Protein AF-A0A2E3HDP9-F1 (afdb_monomer)

Mean predicted aligned error: 13.34 Å

Nearest PDB structures (foldseek):
  6qdl-assembly1_A  TM=7.774E-01  e=8.031E-02  Caenorhabditis elegans
  2vyi-assembly2_B  TM=7.670E-01  e=6.239E-02  Homo sapiens
  6i57-assembly1_A  TM=9.321E-01  e=1.895E-01  Homo sapiens
  6fd7-assembly1_A  TM=9.184E-01  e=1.628E-01  Homo sapiens
  8os1-assembly2_A  TM=8.413E-01  e=1.628E-01  Trypanosoma cruzi

Sequence (202 aa):
MHHKPGEIHPAQLVDASSTWSIGLVACERCGEPNYYNPEEKLLTKAPCPGCGKYPWGNTAFFAVTFLLYWVTVIVWLLGGGSGLWRMPGDLVATLSVIGGFLGYILVFLCVVGLRAMVLKRRIRRKIAQLEIQRSQNPGNVELLGKLSSLYSFLLNWEDSLAIAEEALRLNPENHLIKGRVDYARAAVSDPLKAFKDSWHDA

Solvent-accessible surface area (backbone atoms only — not comparable to full-atom values): 11765 Å² total; per-residue (Å²): 138,85,84,82,89,85,82,80,72,82,81,80,75,78,84,73,88,74,97,73,82,66,61,83,54,45,34,86,53,68,63,44,76,47,80,54,52,82,89,70,79,43,82,59,74,57,44,39,92,66,72,46,57,36,57,60,59,56,58,53,50,48,52,53,54,51,50,51,52,50,51,53,51,48,49,55,63,72,60,55,66,82,80,86,68,85,69,86,56,75,62,59,60,50,50,50,54,52,49,52,52,53,51,49,51,50,53,49,52,50,52,53,49,52,50,52,52,52,50,52,52,47,42,52,53,50,47,56,54,50,51,56,50,33,76,76,44,74,82,44,44,68,59,30,50,28,47,17,44,47,29,44,73,71,68,37,28,66,65,14,26,56,35,19,48,53,27,27,73,77,40,75,84,41,62,71,40,50,52,47,29,54,51,24,50,49,26,62,76,37,52,69,60,41,52,54,52,58,67,74,81,84

pLDDT: mean 70.73, std 19.76, range [26.97, 95.25]

Foldseek 3Di:
DDDDDDDDDPVVPPDPPDDDDDQQAQDLQQRHRQDDDPVVPDSPCQQDPQQGPNVVVLVVVCVVVVVVLVVVVVCVVVVPPPDDDPDPDPVVVVCVNVVVVVVVVVVSCVVVVVVVVVNLVSLVVSLVVLVVVCVVPVLPLSSLSNNLSSCVSVLVLVSSLVSLVSSCVSPVPPPSSVVSNVLSVVCVVPVPVSVVVVVVVD

Secondary structure (DSSP, 8-state):
-PPP-----GGGSS---SS---TTSBPTTT-PBP---TTT-----PPPTTT---THHHHHHHHHHHHHHHHHHHHHHHTTT-SS---SSHHHHHHHHHHHHHHHHHHHHHHHHHHHHHHHHHHHHHHHHHHHHHHH-TT-HHHHHHHHHHHHHTT-HHHHHHHHHHHHHH-TT-HHHHHHHHHHHHHHH-HHHHHHHHHH--

Radius of gyration: 24.12 Å; Cα contacts (8 Å, |Δi|>4): 147; chains: 1; bounding box: 75×44×60 Å

Structure (mmCIF, N/CA/C/O backbone):
data_AF-A0A2E3HDP9-F1
#
_entry.id   AF-A0A2E3HDP9-F1
#
loop_
_atom_site.group_PDB
_atom_site.id
_atom_site.type_symbol
_atom_site.label_atom_id
_atom_site.label_alt_id
_atom_site.label_comp_id
_atom_site.label_asym_id
_atom_site.label_entity_id
_atom_site.label_seq_id
_atom_site.pdbx_PDB_ins_code
_atom_site.Cartn_x
_atom_site.Cartn_y
_atom_site.Cartn_z
_atom_site.occupancy
_atom_site.B_iso_or_equiv
_atom_site.auth_seq_id
_atom_site.auth_comp_id
_atom_site.auth_asym_id
_atom_site.auth_atom_id
_atom_site.pdbx_PDB_model_num
ATOM 1 N N . MET A 1 1 ? -38.925 30.169 -7.295 1.00 35.62 1 MET A N 1
ATOM 2 C CA . MET A 1 1 ? -39.191 28.987 -6.448 1.00 35.62 1 MET A CA 1
ATOM 3 C C . MET A 1 1 ? -37.936 28.129 -6.464 1.00 35.62 1 MET A C 1
ATOM 5 O O . MET A 1 1 ? -37.565 27.635 -7.518 1.00 35.62 1 MET A O 1
ATOM 9 N N . HIS A 1 2 ? -37.211 28.097 -5.345 1.00 28.81 2 HIS A N 1
ATOM 10 C CA . HIS A 1 2 ? -35.913 27.433 -5.211 1.00 28.81 2 HIS A CA 1
ATOM 11 C C . HIS A 1 2 ? -36.099 25.940 -4.910 1.00 28.81 2 HIS A C 1
ATOM 13 O O . HIS A 1 2 ? -36.725 25.594 -3.911 1.00 28.81 2 HIS A O 1
ATOM 19 N N . HIS A 1 3 ? -35.522 25.067 -5.739 1.00 31.70 3 HIS A N 1
ATOM 20 C CA . HIS A 1 3 ? -35.333 23.654 -5.409 1.00 31.70 3 HIS A CA 1
ATOM 21 C C . HIS A 1 3 ? -34.187 23.519 -4.394 1.00 31.70 3 HIS A C 1
ATOM 23 O O . HIS A 1 3 ? -33.064 23.938 -4.670 1.00 31.70 3 HIS A O 1
ATOM 29 N N . LYS A 1 4 ? -34.468 22.939 -3.221 1.00 29.33 4 LYS A N 1
ATOM 30 C CA . LYS A 1 4 ? -33.450 22.461 -2.272 1.00 29.33 4 LYS A CA 1
ATOM 31 C C . LYS A 1 4 ? -32.918 21.099 -2.749 1.00 29.33 4 LYS A C 1
ATOM 33 O O . LYS A 1 4 ? -33.728 20.185 -2.889 1.00 29.33 4 LYS A O 1
ATOM 38 N N . PRO A 1 5 ? -31.603 20.920 -2.954 1.00 36.03 5 PRO A N 1
ATOM 39 C CA . PRO A 1 5 ? -30.996 19.606 -3.119 1.00 36.03 5 PRO A CA 1
ATOM 40 C C . PRO A 1 5 ? -30.551 19.106 -1.739 1.00 36.03 5 PRO A C 1
ATOM 42 O O . PRO A 1 5 ? -29.687 19.720 -1.114 1.00 36.03 5 PRO A O 1
ATOM 45 N N . GLY A 1 6 ? -31.154 18.035 -1.221 1.00 39.66 6 GLY A N 1
ATOM 46 C CA . GLY A 1 6 ? -30.741 17.549 0.099 1.00 39.66 6 GLY A CA 1
ATOM 47 C C . GLY A 1 6 ? -31.535 16.426 0.752 1.00 39.66 6 GLY A C 1
ATOM 48 O O . GLY A 1 6 ? -31.304 16.187 1.929 1.00 39.66 6 GLY A O 1
ATOM 49 N N . GLU A 1 7 ? -32.423 15.720 0.054 1.00 30.73 7 GLU A N 1
ATOM 50 C CA . GLU A 1 7 ? -33.065 14.533 0.631 1.00 30.73 7 GLU A CA 1
ATOM 51 C C . GLU A 1 7 ? -32.784 13.317 -0.246 1.00 30.73 7 GLU A C 1
ATOM 53 O O . GLU A 1 7 ? -33.377 13.122 -1.305 1.00 30.73 7 GLU A O 1
ATOM 58 N N . ILE A 1 8 ? -31.808 12.520 0.189 1.00 40.50 8 ILE A N 1
ATOM 59 C CA . ILE A 1 8 ? -31.548 11.187 -0.350 1.00 40.50 8 ILE A CA 1
ATOM 60 C C . ILE A 1 8 ? -32.451 10.228 0.425 1.00 40.50 8 ILE A C 1
ATOM 62 O O . ILE A 1 8 ? -32.352 10.119 1.648 1.00 40.50 8 ILE A O 1
ATOM 66 N N . HIS A 1 9 ? -33.349 9.551 -0.289 1.00 26.97 9 HIS A N 1
ATOM 67 C CA . HIS A 1 9 ? -34.257 8.568 0.291 1.00 26.97 9 HIS A CA 1
ATOM 68 C C . HIS A 1 9 ? -33.483 7.378 0.903 1.00 26.97 9 HIS A C 1
ATOM 70 O O . HIS A 1 9 ? -32.618 6.807 0.236 1.00 26.97 9 HIS A O 1
ATOM 76 N N . PRO A 1 10 ? -33.844 6.918 2.119 1.00 38.94 10 PRO A N 1
ATOM 77 C CA . PRO A 1 10 ? -33.164 5.820 2.820 1.00 38.94 10 PRO A CA 1
ATOM 78 C C . PRO A 1 10 ? -33.368 4.427 2.191 1.00 38.94 10 PRO A C 1
ATOM 80 O O . PRO A 1 10 ? -32.805 3.448 2.670 1.00 38.94 10 PRO A O 1
ATOM 83 N N . ALA A 1 11 ? -34.135 4.316 1.103 1.00 32.72 11 ALA A N 1
ATOM 84 C CA . ALA A 1 11 ? -34.438 3.043 0.446 1.00 32.72 11 ALA A CA 1
ATOM 85 C C . ALA A 1 11 ? -33.304 2.501 -0.452 1.00 32.72 11 ALA A C 1
ATOM 87 O O . ALA A 1 11 ? -33.383 1.361 -0.891 1.00 32.72 11 ALA A O 1
ATOM 88 N N . GLN A 1 12 ? -32.242 3.271 -0.721 1.00 35.22 12 GLN A N 1
ATOM 89 C CA . GLN A 1 12 ? -31.118 2.813 -1.560 1.00 35.22 12 GLN A CA 1
ATOM 90 C C . GLN A 1 12 ? -29.977 2.133 -0.783 1.00 35.22 12 GLN A C 1
ATOM 92 O O . GLN A 1 12 ? -28.964 1.772 -1.374 1.00 35.22 12 GLN A O 1
ATOM 97 N N . LEU A 1 13 ? -30.121 1.951 0.533 1.00 40.16 13 LEU A N 1
ATOM 98 C CA . LEU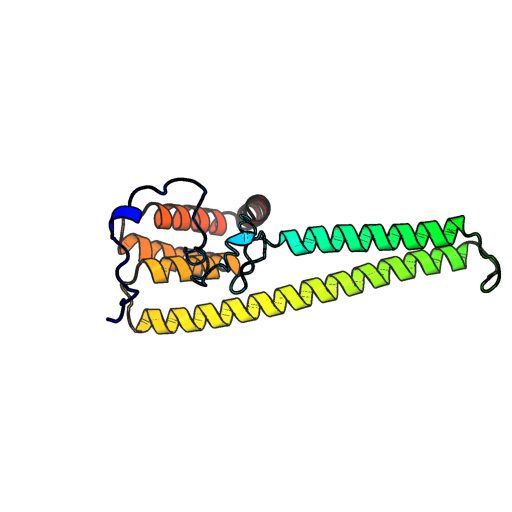 A 1 13 ? -29.068 1.415 1.408 1.00 40.16 13 LEU A CA 1
ATOM 99 C C . LEU A 1 13 ? -29.175 -0.092 1.694 1.00 40.16 13 LEU A C 1
ATOM 101 O O . LEU A 1 13 ? -28.321 -0.617 2.403 1.00 40.16 13 LEU A O 1
ATOM 105 N N . VAL A 1 14 ? -30.197 -0.789 1.182 1.00 33.97 14 VAL A N 1
ATOM 106 C CA . VAL A 1 14 ? -30.519 -2.149 1.658 1.00 33.97 14 VAL A CA 1
ATOM 107 C C . VAL A 1 14 ? -29.980 -3.280 0.769 1.00 33.97 14 VAL A C 1
ATOM 109 O O . VAL A 1 14 ? -29.700 -4.344 1.302 1.00 33.97 14 VAL A O 1
ATOM 112 N N . ASP A 1 15 ? -29.683 -3.060 -0.516 1.00 29.47 15 ASP A N 1
ATOM 113 C CA . ASP A 1 15 ? -29.310 -4.163 -1.427 1.00 29.47 15 ASP A CA 1
ATOM 114 C C . ASP A 1 15 ? -28.003 -3.919 -2.200 1.00 29.47 15 ASP A C 1
ATOM 116 O O . ASP A 1 15 ? -27.996 -3.755 -3.419 1.00 29.47 15 ASP A O 1
ATOM 120 N N . ALA A 1 16 ? -26.862 -3.917 -1.509 1.00 31.97 16 ALA A N 1
ATOM 121 C CA . ALA A 1 16 ? -25.557 -3.973 -2.177 1.00 31.97 16 ALA A CA 1
ATOM 122 C C . ALA A 1 16 ? -24.574 -4.917 -1.472 1.00 31.97 16 ALA A C 1
ATOM 124 O O . ALA A 1 16 ? -23.409 -4.595 -1.243 1.00 31.97 16 ALA A O 1
ATOM 125 N N . SER A 1 17 ? -25.026 -6.131 -1.165 1.00 33.31 17 SER A N 1
ATOM 126 C CA . SER A 1 17 ? -24.116 -7.272 -1.168 1.00 33.31 17 SER A CA 1
ATOM 127 C C . SER A 1 17 ? -23.746 -7.568 -2.626 1.00 33.31 17 SER A C 1
ATOM 129 O O . SER A 1 17 ? -24.612 -7.968 -3.398 1.00 33.31 17 SER A O 1
ATOM 131 N N . SER A 1 18 ? -22.470 -7.398 -2.978 1.00 34.47 18 SER A N 1
ATOM 132 C CA . SER A 1 18 ? -21.817 -7.700 -4.270 1.00 34.47 18 SER A CA 1
ATOM 133 C C . SER A 1 18 ? -21.519 -6.512 -5.220 1.00 34.47 18 SER A C 1
ATOM 135 O O . SER A 1 18 ? -22.356 -5.938 -5.908 1.00 34.47 18 SER A O 1
ATOM 137 N N . THR A 1 19 ? -20.224 -6.178 -5.236 1.00 36.38 19 THR A N 1
ATOM 138 C CA . THR A 1 19 ? -19.370 -5.837 -6.393 1.00 36.38 19 THR A CA 1
ATOM 139 C C . THR A 1 19 ? -19.583 -4.595 -7.263 1.00 36.38 19 THR A C 1
ATOM 141 O O . THR A 1 19 ? -18.655 -4.296 -8.011 1.00 36.38 19 THR A O 1
ATOM 144 N N . TRP A 1 20 ? -20.650 -3.798 -7.169 1.00 33.06 20 TRP A N 1
ATOM 145 C CA . TRP A 1 20 ? -20.785 -2.641 -8.081 1.00 33.06 20 TRP A CA 1
ATOM 146 C C . TRP A 1 20 ? -21.435 -1.424 -7.415 1.00 33.06 20 TRP A C 1
ATOM 148 O O . TRP A 1 20 ? -22.634 -1.196 -7.524 1.00 33.06 20 TRP A O 1
ATOM 158 N N . SER A 1 21 ? -20.636 -0.605 -6.724 1.00 29.70 21 SER A N 1
ATOM 159 C CA . SER A 1 21 ? -21.109 0.653 -6.138 1.00 29.70 21 SER A CA 1
ATOM 160 C C . SER A 1 21 ? -20.974 1.817 -7.126 1.00 29.70 21 SER A C 1
ATOM 162 O O . SER A 1 21 ? -19.868 2.180 -7.536 1.00 29.70 21 SER A O 1
ATOM 164 N N . ILE A 1 22 ? -22.115 2.419 -7.457 1.00 32.03 22 ILE A N 1
ATOM 165 C CA . ILE A 1 22 ? -22.278 3.695 -8.161 1.00 32.03 22 ILE A CA 1
ATOM 166 C C . ILE A 1 22 ? -21.413 4.767 -7.477 1.00 32.03 22 ILE A C 1
ATOM 168 O O . ILE A 1 22 ? -21.293 4.802 -6.253 1.00 32.03 22 ILE A O 1
ATOM 172 N N . GLY A 1 23 ? -20.798 5.640 -8.271 1.00 37.41 23 GLY A N 1
ATOM 173 C CA . GLY A 1 23 ? -19.766 6.612 -7.902 1.00 37.41 23 GLY A CA 1
ATOM 174 C C . GLY A 1 23 ? -20.116 7.740 -6.914 1.00 37.41 23 GLY A C 1
ATOM 175 O O . GLY A 1 23 ? -19.532 8.815 -6.981 1.00 37.41 23 GLY A O 1
ATOM 176 N N . LEU A 1 24 ? -21.055 7.504 -6.003 1.00 42.56 24 LEU A N 1
ATOM 177 C CA . LEU A 1 24 ? -21.378 8.344 -4.846 1.00 42.56 24 LEU A CA 1
ATOM 178 C C . LEU A 1 24 ? -20.796 7.779 -3.537 1.00 42.56 24 LEU A C 1
ATOM 180 O O . LEU A 1 24 ? -20.851 8.440 -2.502 1.00 42.56 24 LEU A O 1
ATOM 184 N N . VAL A 1 25 ? -20.243 6.561 -3.560 1.00 52.50 25 VAL A N 1
ATOM 185 C CA . VAL A 1 25 ? -19.775 5.865 -2.355 1.00 52.50 25 VAL A CA 1
ATOM 186 C C . VAL A 1 25 ? -18.329 6.249 -2.031 1.00 52.50 25 VAL A C 1
ATOM 188 O O . VAL A 1 25 ? -17.410 6.086 -2.841 1.00 52.50 25 VAL A O 1
ATOM 191 N N . ALA A 1 26 ? -18.134 6.775 -0.821 1.00 58.00 26 ALA A N 1
ATOM 192 C CA . ALA A 1 26 ? -16.823 7.058 -0.257 1.00 58.00 26 ALA A CA 1
ATOM 193 C C . ALA A 1 26 ? -15.956 5.789 -0.228 1.00 58.00 26 ALA A C 1
ATOM 195 O O . ALA A 1 26 ? -16.437 4.696 0.057 1.00 58.00 26 ALA A O 1
ATOM 196 N N . CYS A 1 27 ? -14.660 5.923 -0.503 1.00 66.12 27 CYS A N 1
ATOM 197 C CA . CYS A 1 27 ? -13.724 4.807 -0.521 1.00 66.12 27 CYS A CA 1
ATOM 198 C C . CYS A 1 27 ? -13.806 3.995 0.781 1.00 66.12 27 CYS A C 1
ATOM 200 O O . CYS A 1 27 ? -13.484 4.503 1.848 1.00 66.12 27 CYS A O 1
ATOM 202 N N . GLU A 1 28 ? -14.131 2.707 0.701 1.00 64.06 28 GLU A N 1
ATOM 203 C CA . GLU A 1 28 ? -14.284 1.826 1.876 1.00 64.06 28 GLU A CA 1
ATOM 204 C C . GLU A 1 28 ? -13.020 1.708 2.751 1.00 64.06 28 GLU A C 1
ATOM 206 O O . GLU A 1 28 ? -13.089 1.287 3.906 1.00 64.06 28 GLU A O 1
ATOM 211 N N . ARG A 1 29 ? -11.844 2.051 2.199 1.00 64.44 29 ARG A N 1
ATOM 212 C CA . ARG A 1 29 ? -10.559 2.032 2.917 1.00 64.44 29 ARG A CA 1
ATOM 213 C C . ARG A 1 29 ? -10.259 3.353 3.632 1.00 64.44 29 ARG A C 1
ATOM 215 O O . ARG A 1 29 ? -9.675 3.314 4.707 1.00 64.44 29 ARG A O 1
ATOM 222 N N . CYS A 1 30 ? -10.607 4.513 3.064 1.00 65.06 30 CYS A N 1
ATOM 223 C CA . CYS A 1 30 ? -10.213 5.818 3.631 1.00 65.06 30 CYS A CA 1
ATOM 224 C C . CYS A 1 30 ? -11.325 6.867 3.754 1.00 65.06 30 CYS A C 1
ATOM 226 O O . CYS A 1 30 ? -11.069 7.960 4.255 1.00 65.06 30 CYS A O 1
ATOM 228 N N . GLY A 1 31 ? -12.536 6.557 3.302 1.00 61.47 31 GLY A N 1
ATOM 229 C CA . GLY A 1 31 ? -13.704 7.432 3.343 1.00 61.47 31 GLY A CA 1
ATOM 230 C C . GLY A 1 31 ? -13.631 8.661 2.432 1.00 61.47 31 GLY A C 1
ATOM 231 O O . GLY A 1 31 ? -14.466 9.544 2.574 1.00 61.47 31 GLY A O 1
ATOM 232 N N . GLU A 1 32 ? -12.649 8.753 1.530 1.00 64.56 32 GLU A N 1
ATOM 233 C CA . GLU A 1 32 ? -12.572 9.850 0.551 1.00 64.56 32 GLU A CA 1
ATOM 234 C C . GLU A 1 32 ? -13.576 9.619 -0.588 1.00 64.56 32 GLU A C 1
ATOM 236 O O . GLU A 1 32 ? -13.714 8.472 -1.024 1.00 64.56 32 GLU A O 1
ATOM 241 N N . PRO A 1 33 ? -14.254 10.659 -1.101 1.00 57.50 33 PRO A N 1
ATOM 242 C CA . PRO A 1 33 ? -15.141 10.513 -2.247 1.00 57.50 33 PRO A CA 1
ATOM 243 C C . PRO A 1 33 ? -14.345 10.009 -3.457 1.00 57.50 33 PRO A C 1
ATOM 245 O O . PRO A 1 33 ? -13.313 10.577 -3.825 1.00 57.50 33 PRO A O 1
ATOM 248 N N . ASN A 1 34 ? -14.803 8.917 -4.071 1.00 53.69 34 ASN A N 1
ATOM 249 C CA . ASN A 1 34 ? -14.258 8.482 -5.353 1.00 53.69 34 ASN A CA 1
ATOM 250 C C . ASN A 1 34 ? -14.761 9.443 -6.440 1.00 53.69 34 ASN A C 1
ATOM 252 O O . ASN A 1 34 ? -15.958 9.698 -6.532 1.00 53.69 34 ASN A O 1
ATOM 256 N N . TYR A 1 35 ? -13.855 9.983 -7.260 1.00 48.56 35 TYR A N 1
ATOM 257 C CA . TYR A 1 35 ? -14.233 10.842 -8.384 1.00 48.56 35 TYR A CA 1
ATOM 258 C C . TYR A 1 35 ? -14.890 9.987 -9.477 1.00 48.56 35 TYR A C 1
ATOM 260 O O . TYR A 1 35 ? -14.219 9.226 -10.176 1.00 48.56 35 TYR A O 1
ATOM 268 N N . TYR A 1 36 ? -16.209 10.099 -9.604 1.00 47.81 36 TYR A N 1
ATOM 269 C CA . TYR A 1 36 ? -16.985 9.487 -10.677 1.00 47.81 36 TYR A CA 1
ATOM 270 C C . TYR A 1 36 ? -17.164 10.480 -11.817 1.00 47.81 36 TYR A C 1
ATOM 272 O O . TYR A 1 36 ? -17.704 11.564 -11.605 1.00 47.81 36 TYR A O 1
ATOM 280 N N . ASN A 1 37 ? -16.719 10.105 -13.018 1.00 43.88 37 ASN A N 1
ATOM 281 C CA . ASN A 1 37 ? -17.055 10.832 -14.234 1.00 43.88 37 ASN A CA 1
ATOM 282 C C . ASN A 1 37 ? -18.302 10.181 -14.869 1.00 43.88 37 ASN A C 1
ATOM 284 O O . ASN A 1 37 ? -18.192 9.077 -15.411 1.00 43.88 37 ASN A O 1
ATOM 288 N N . PRO A 1 38 ? -19.489 10.811 -14.791 1.00 47.09 38 PRO A N 1
ATOM 289 C CA . PRO A 1 38 ? -20.729 10.236 -15.312 1.00 47.09 38 PRO A CA 1
ATOM 290 C C . PRO A 1 38 ? -20.744 10.077 -16.837 1.00 47.09 38 PRO A C 1
ATOM 292 O O . PRO A 1 38 ? -21.465 9.214 -17.337 1.00 47.09 38 PRO A O 1
ATOM 295 N N . GLU A 1 39 ? -19.954 10.862 -17.572 1.00 46.41 39 GLU A N 1
ATOM 296 C CA . GLU A 1 39 ? -19.936 10.840 -19.040 1.00 46.41 39 GLU A CA 1
ATOM 297 C C . GLU A 1 39 ? -19.188 9.626 -19.602 1.00 46.41 39 GLU A C 1
ATOM 299 O O . GLU A 1 39 ? -19.532 9.110 -20.663 1.00 46.41 39 GLU A O 1
ATOM 304 N N . GLU A 1 40 ? -18.210 9.107 -18.861 1.00 50.44 40 GLU A N 1
ATOM 305 C CA . GLU A 1 40 ? -17.343 8.026 -19.334 1.00 50.44 40 GLU A CA 1
ATOM 306 C C . GLU A 1 40 ? -17.857 6.627 -18.957 1.00 50.44 40 GLU A C 1
ATOM 308 O O . GLU A 1 40 ? -17.289 5.639 -19.416 1.00 50.44 40 GLU A O 1
ATOM 313 N N . LYS A 1 41 ? -18.912 6.512 -18.122 1.00 44.72 41 LYS A N 1
ATOM 314 C CA . LYS A 1 41 ? -19.441 5.242 -17.552 1.00 44.72 41 LYS A CA 1
ATOM 315 C C . LYS A 1 41 ? -18.359 4.286 -17.022 1.00 44.72 41 LYS A C 1
ATOM 317 O O . LYS A 1 41 ? -18.585 3.090 -16.846 1.00 44.72 41 LYS A O 1
ATOM 322 N N . LEU A 1 42 ? -17.179 4.814 -16.742 1.00 41.56 42 LEU A N 1
ATOM 323 C CA . LEU A 1 42 ? -16.039 4.089 -16.239 1.00 41.56 42 LEU A CA 1
ATOM 324 C C . LEU A 1 42 ? -15.915 4.502 -14.780 1.00 41.56 42 LEU A C 1
ATOM 326 O O . LEU A 1 42 ? -15.633 5.658 -14.467 1.00 41.56 42 LEU A O 1
ATOM 330 N N . LEU A 1 43 ? -16.112 3.539 -13.874 1.00 46.97 43 LEU A N 1
ATOM 331 C CA . LEU A 1 43 ? -15.411 3.570 -12.595 1.00 46.97 43 LEU A CA 1
ATOM 332 C C . LEU A 1 43 ? -13.950 3.766 -12.973 1.00 46.97 43 LEU A C 1
ATOM 334 O O . LEU A 1 43 ? -13.326 2.845 -13.507 1.00 46.97 43 LEU A O 1
ATOM 338 N N . THR A 1 44 ? -13.435 4.984 -12.827 1.00 42.47 44 THR A N 1
ATOM 339 C CA . THR A 1 44 ? -12.041 5.228 -13.142 1.00 42.47 44 THR A CA 1
ATOM 340 C C . THR A 1 44 ? -11.268 4.241 -12.275 1.00 42.47 44 THR A C 1
ATOM 342 O O . THR A 1 44 ? -11.313 4.287 -11.048 1.00 42.47 44 THR A O 1
ATOM 345 N N . LYS A 1 45 ? -10.544 3.312 -12.910 1.00 47.47 45 LYS A N 1
ATOM 346 C CA . LYS A 1 45 ? -9.472 2.520 -12.283 1.00 47.47 45 LYS A CA 1
ATOM 347 C C . LYS A 1 45 ? -8.313 3.446 -11.864 1.00 47.47 45 LYS A C 1
ATOM 349 O O . LYS A 1 45 ? -7.144 3.082 -11.951 1.00 47.47 45 LYS A O 1
ATOM 354 N N . ALA A 1 46 ? -8.627 4.689 -11.509 1.00 49.81 46 ALA A N 1
ATOM 355 C CA . ALA A 1 46 ? -7.715 5.672 -11.002 1.00 49.81 46 ALA A CA 1
ATOM 356 C C . ALA A 1 46 ? -7.457 5.319 -9.534 1.00 49.81 46 ALA A C 1
ATOM 358 O O . ALA A 1 46 ? -8.400 5.032 -8.790 1.00 49.81 46 ALA A O 1
ATOM 359 N N . PRO A 1 47 ? -6.188 5.322 -9.103 1.00 57.31 47 PRO A N 1
ATOM 360 C CA . PRO A 1 47 ? -5.857 5.038 -7.723 1.00 57.31 47 PRO A CA 1
ATOM 361 C C . PRO A 1 47 ? -6.568 6.043 -6.814 1.00 57.31 47 PRO A C 1
ATOM 363 O O . PRO A 1 47 ? -6.491 7.250 -7.050 1.00 57.31 47 PRO A O 1
ATOM 366 N N . CYS A 1 48 ? -7.240 5.560 -5.765 1.00 63.41 48 CYS A N 1
ATOM 367 C CA . CYS A 1 48 ? -7.923 6.442 -4.814 1.00 63.41 48 CYS A CA 1
ATOM 368 C C . CYS A 1 48 ? -6.945 7.530 -4.309 1.00 63.41 48 CYS A C 1
ATOM 370 O O . CYS A 1 48 ? -5.878 7.182 -3.796 1.00 63.41 48 CYS A O 1
ATOM 372 N N . PRO A 1 49 ? -7.267 8.835 -4.393 1.00 58.91 49 PRO A N 1
ATOM 373 C CA . PRO A 1 49 ? -6.311 9.905 -4.084 1.00 58.91 49 PRO A CA 1
ATOM 374 C C . PRO A 1 49 ? -5.865 9.921 -2.611 1.00 58.91 49 PRO A C 1
ATOM 376 O O . PRO A 1 49 ? -4.768 10.406 -2.299 1.00 58.91 49 PRO A O 1
ATOM 379 N N . GLY A 1 50 ? -6.697 9.367 -1.718 1.00 61.97 50 GLY A N 1
ATOM 380 C CA . GLY A 1 50 ? -6.422 9.236 -0.288 1.00 61.97 50 GLY A CA 1
ATOM 381 C C . GLY A 1 50 ? -5.547 8.033 0.073 1.00 61.97 50 GLY A C 1
ATOM 382 O O . GLY A 1 50 ? -4.551 8.196 0.776 1.00 61.97 50 GLY A O 1
ATOM 383 N N . CYS A 1 51 ? -5.903 6.832 -0.400 1.00 64.12 51 CYS A N 1
ATOM 384 C CA . CYS A 1 51 ? -5.260 5.575 0.024 1.00 64.12 51 CYS A CA 1
ATOM 385 C C . CYS A 1 51 ? -4.575 4.769 -1.086 1.00 64.12 51 CYS A C 1
ATOM 387 O O . CYS A 1 51 ? -3.968 3.742 -0.797 1.00 64.12 51 CYS A O 1
ATOM 389 N N . GLY A 1 52 ? -4.660 5.204 -2.342 1.00 59.53 52 GLY A N 1
ATOM 390 C CA . GLY A 1 52 ? -3.998 4.556 -3.474 1.00 59.53 52 GLY A CA 1
ATOM 391 C C . GLY A 1 52 ? -4.561 3.186 -3.861 1.00 59.53 52 GLY A C 1
ATOM 392 O O . GLY A 1 52 ? -3.866 2.444 -4.549 1.00 59.53 52 GLY A O 1
ATOM 393 N N . LYS A 1 53 ? -5.782 2.825 -3.425 1.00 61.22 53 LYS A N 1
ATOM 394 C CA . LYS A 1 53 ? -6.463 1.578 -3.839 1.00 61.22 53 LYS A CA 1
ATOM 395 C C . LYS A 1 53 ? -6.520 1.530 -5.377 1.00 61.22 53 LYS A C 1
ATOM 397 O O . LYS A 1 53 ? -6.974 2.514 -5.957 1.00 61.22 53 LYS A O 1
ATOM 402 N N . TYR A 1 54 ? -6.058 0.421 -5.973 1.00 57.78 54 TYR A N 1
ATOM 403 C CA . TYR A 1 54 ? -5.808 0.169 -7.411 1.00 57.78 54 TYR A CA 1
ATOM 404 C C . TYR A 1 54 ? -4.527 0.799 -7.995 1.00 57.78 54 TYR A C 1
ATOM 406 O O . TYR A 1 54 ? -4.583 1.755 -8.771 1.00 57.78 54 TYR A O 1
ATOM 414 N N . PRO A 1 55 ? -3.340 0.246 -7.683 1.00 52.81 55 PRO A N 1
ATOM 415 C CA . PRO A 1 55 ? -2.064 0.755 -8.182 1.00 52.81 55 PRO A CA 1
ATOM 416 C C . PRO A 1 55 ? -1.781 0.403 -9.652 1.00 52.81 55 PRO A C 1
ATOM 418 O O . PRO A 1 55 ? -0.729 0.802 -10.150 1.00 52.81 55 PRO A O 1
ATOM 421 N N . TRP A 1 56 ? -2.677 -0.306 -10.354 1.00 52.06 56 TRP A N 1
ATOM 422 C CA . TRP A 1 56 ? -2.463 -0.828 -11.715 1.00 52.06 56 TRP A CA 1
ATOM 423 C C . TRP A 1 56 ? -2.067 0.225 -12.757 1.00 52.06 56 TRP A C 1
ATOM 425 O O . TRP A 1 56 ? -1.385 -0.093 -13.731 1.00 52.06 56 TRP A O 1
ATOM 435 N N . GLY A 1 57 ? -2.409 1.499 -12.532 1.00 57.53 57 GLY A N 1
ATOM 436 C CA . GLY A 1 57 ? -1.890 2.599 -13.349 1.00 57.53 57 GLY A CA 1
ATOM 437 C C . GLY A 1 57 ? -0.354 2.663 -13.367 1.00 57.53 57 GLY A C 1
ATOM 438 O O . GLY A 1 57 ? 0.234 3.011 -14.385 1.00 57.53 57 GLY A O 1
ATOM 439 N N . ASN A 1 58 ? 0.316 2.266 -12.281 1.00 57.69 58 ASN A N 1
ATOM 440 C CA . ASN A 1 58 ? 1.776 2.255 -12.189 1.00 57.69 58 ASN A CA 1
ATOM 441 C C . ASN A 1 58 ? 2.404 1.062 -12.922 1.00 57.69 58 ASN A C 1
ATOM 443 O O . ASN A 1 58 ? 3.430 1.238 -13.574 1.00 57.69 58 ASN A O 1
ATOM 447 N N . THR A 1 59 ? 1.810 -0.133 -12.845 1.00 63.81 59 THR A N 1
ATOM 448 C CA . THR A 1 59 ? 2.289 -1.310 -13.590 1.00 63.81 59 THR A CA 1
ATOM 449 C C . THR A 1 59 ? 2.081 -1.135 -15.090 1.00 63.81 59 THR A C 1
ATOM 451 O O . THR A 1 59 ? 2.986 -1.443 -15.861 1.00 63.81 59 THR A O 1
ATOM 454 N N . ALA A 1 60 ? 0.949 -0.561 -15.508 1.00 66.62 60 ALA A N 1
ATOM 455 C CA . ALA A 1 60 ? 0.710 -0.215 -16.908 1.00 66.62 60 ALA A CA 1
ATOM 456 C C . ALA A 1 60 ? 1.697 0.852 -17.409 1.00 66.62 60 ALA A C 1
ATOM 458 O O . ALA A 1 60 ? 2.294 0.683 -18.469 1.00 66.62 60 ALA A O 1
ATOM 459 N N . PHE A 1 61 ? 1.932 1.914 -16.627 1.00 67.12 61 PHE A N 1
ATOM 460 C CA . PHE A 1 61 ? 2.918 2.940 -16.975 1.00 67.12 61 PHE A CA 1
ATOM 461 C C . PHE A 1 61 ? 4.326 2.347 -17.117 1.00 67.12 61 PHE A C 1
ATOM 463 O O . PHE A 1 61 ? 5.001 2.633 -18.100 1.00 67.12 61 PHE A O 1
ATOM 470 N N . PHE A 1 62 ? 4.739 1.467 -16.195 1.00 69.94 62 PHE A N 1
ATOM 471 C CA . PHE A 1 62 ? 6.032 0.784 -16.275 1.00 69.94 62 PHE A CA 1
ATOM 472 C C . PHE A 1 62 ? 6.147 -0.122 -17.500 1.00 69.94 62 PHE A C 1
ATOM 474 O O . PHE A 1 62 ? 7.178 -0.111 -18.166 1.00 69.94 62 PHE A O 1
ATOM 481 N N . ALA A 1 63 ? 5.102 -0.892 -17.814 1.00 76.62 63 ALA A N 1
ATOM 482 C CA . ALA A 1 63 ? 5.085 -1.741 -18.999 1.00 76.62 63 ALA A CA 1
ATOM 483 C C . ALA A 1 63 ? 5.271 -0.903 -20.271 1.00 76.62 63 ALA A C 1
ATOM 485 O O . ALA A 1 63 ? 6.090 -1.246 -21.119 1.00 76.62 63 ALA A O 1
ATOM 486 N N . VAL A 1 64 ? 4.586 0.240 -20.369 1.00 80.50 64 VAL A N 1
ATOM 487 C CA . VAL A 1 64 ? 4.725 1.158 -21.507 1.00 80.50 64 VAL A CA 1
ATOM 488 C C . VAL A 1 64 ? 6.137 1.744 -21.579 1.00 80.50 64 VAL A C 1
ATOM 490 O O . VAL A 1 64 ? 6.757 1.689 -22.637 1.00 80.50 64 VAL A O 1
ATOM 493 N N . THR A 1 65 ? 6.687 2.264 -20.478 1.00 78.06 65 THR A N 1
ATOM 494 C CA . THR A 1 65 ? 8.038 2.857 -20.480 1.00 78.06 65 THR A CA 1
ATOM 495 C C . THR A 1 65 ? 9.136 1.824 -20.726 1.00 78.06 65 THR A C 1
ATOM 497 O O . THR A 1 65 ? 10.116 2.128 -21.401 1.00 78.06 65 THR A O 1
ATOM 500 N N . PHE A 1 66 ? 8.960 0.594 -20.241 1.00 83.06 66 PHE A N 1
ATOM 501 C CA . PHE A 1 66 ? 9.866 -0.523 -20.500 1.00 83.06 66 PHE A CA 1
ATOM 502 C C . PHE A 1 66 ? 9.846 -0.928 -21.977 1.00 83.06 66 PHE A C 1
ATOM 504 O O . PHE A 1 66 ? 10.902 -1.088 -22.584 1.00 83.06 66 PHE A O 1
ATOM 511 N N . LEU A 1 67 ? 8.657 -1.036 -22.580 1.00 85.56 67 LEU A N 1
ATOM 512 C CA . LEU A 1 67 ? 8.521 -1.309 -24.011 1.00 85.56 67 LEU A CA 1
ATOM 513 C C . LEU A 1 67 ? 9.138 -0.188 -24.852 1.00 85.56 67 LEU A C 1
ATOM 515 O O . LEU A 1 67 ? 9.874 -0.477 -25.790 1.00 85.56 67 LEU A O 1
ATOM 519 N N . LEU A 1 68 ? 8.910 1.078 -24.491 1.00 83.81 68 LEU A N 1
ATOM 520 C CA . LEU A 1 68 ? 9.522 2.221 -25.174 1.00 83.81 68 LEU A CA 1
ATOM 521 C C . LEU A 1 68 ? 11.052 2.198 -25.082 1.00 83.81 68 LEU A C 1
ATOM 523 O O . LEU A 1 68 ? 11.707 2.460 -26.086 1.00 83.81 68 LEU A O 1
ATOM 527 N N . TYR A 1 69 ? 11.623 1.839 -23.927 1.00 84.81 69 TYR A N 1
ATOM 528 C CA . TYR A 1 69 ? 13.071 1.654 -23.782 1.00 84.81 69 TYR A CA 1
ATOM 529 C C . TYR A 1 69 ? 13.605 0.562 -24.722 1.00 84.81 69 TYR A C 1
ATOM 531 O O . TYR A 1 69 ? 14.609 0.758 -25.398 1.00 84.81 69 TYR A O 1
ATOM 539 N N . TRP A 1 70 ? 12.923 -0.578 -24.837 1.00 82.56 70 TRP A N 1
ATOM 540 C CA . TRP A 1 70 ? 13.354 -1.620 -25.772 1.00 82.56 70 TRP A CA 1
ATOM 541 C C . TRP A 1 70 ? 13.174 -1.218 -27.234 1.00 82.56 70 TRP A C 1
ATOM 543 O O . TRP A 1 70 ? 14.036 -1.532 -28.049 1.00 82.56 70 TRP A O 1
ATOM 553 N N . VAL A 1 71 ? 12.119 -0.473 -27.574 1.00 83.88 71 VAL A N 1
ATOM 554 C CA . VAL A 1 71 ? 11.952 0.092 -28.919 1.00 83.88 71 VAL A CA 1
ATOM 555 C C . VAL A 1 71 ? 13.105 1.039 -29.248 1.00 83.88 71 VAL A C 1
ATOM 557 O O . VAL A 1 71 ? 13.658 0.940 -30.340 1.00 83.88 71 VAL A O 1
ATOM 560 N N . THR A 1 72 ? 13.532 1.909 -28.325 1.00 76.12 72 THR A N 1
ATOM 561 C CA . THR A 1 72 ? 14.677 2.800 -28.578 1.00 76.12 72 THR A CA 1
ATOM 562 C C . THR A 1 72 ? 15.990 2.031 -28.710 1.00 76.12 72 THR A C 1
ATOM 564 O O . THR A 1 72 ? 16.773 2.348 -29.603 1.00 76.12 72 THR A O 1
ATOM 567 N N . VAL A 1 73 ? 16.211 0.984 -27.907 1.00 80.38 73 VAL A N 1
ATOM 568 C CA . VAL A 1 73 ? 17.373 0.086 -28.049 1.00 80.38 73 VAL A CA 1
ATOM 569 C C . VAL A 1 73 ? 17.355 -0.635 -29.401 1.00 80.38 73 VAL A C 1
ATOM 571 O O . VAL A 1 73 ? 18.368 -0.655 -30.092 1.00 80.38 73 VAL A O 1
ATOM 574 N N . ILE A 1 74 ? 16.211 -1.181 -29.825 1.00 81.75 74 ILE A N 1
ATOM 575 C CA . ILE A 1 74 ? 16.062 -1.877 -31.113 1.00 81.75 74 ILE A CA 1
ATOM 576 C C . ILE A 1 74 ? 16.277 -0.913 -32.283 1.00 81.75 74 ILE A C 1
ATOM 578 O O . ILE A 1 74 ? 16.994 -1.252 -33.219 1.00 81.75 74 ILE A O 1
ATOM 582 N N . VAL A 1 75 ? 15.711 0.297 -32.230 1.00 77.00 75 VAL A N 1
ATOM 583 C CA . VAL A 1 75 ? 15.942 1.339 -33.245 1.00 77.00 75 VAL A CA 1
ATOM 584 C C . VAL A 1 75 ? 17.421 1.720 -33.304 1.00 77.00 75 VAL A C 1
ATOM 586 O O . VAL A 1 75 ? 17.953 1.901 -34.394 1.00 77.00 75 VAL A O 1
ATOM 589 N N . TRP A 1 76 ? 18.108 1.794 -32.163 1.00 72.38 76 TRP A N 1
ATOM 590 C CA . TRP A 1 76 ? 19.544 2.069 -32.113 1.00 72.38 76 TRP A CA 1
ATOM 591 C C . TRP A 1 76 ? 20.385 0.933 -32.723 1.00 72.38 76 TRP A C 1
ATOM 593 O O . TRP A 1 76 ? 21.327 1.204 -33.466 1.00 72.38 76 TRP A O 1
ATOM 603 N N . LEU A 1 77 ? 20.010 -0.328 -32.473 1.00 72.56 77 LEU A N 1
ATOM 604 C CA . LEU A 1 77 ? 20.672 -1.514 -33.029 1.00 72.56 77 LEU A CA 1
ATOM 605 C C . LEU A 1 77 ? 20.410 -1.691 -34.538 1.00 72.56 77 LEU A C 1
ATOM 607 O O . LEU A 1 77 ? 21.345 -1.954 -35.291 1.00 72.56 77 LEU A O 1
ATOM 611 N N . LEU A 1 78 ? 19.161 -1.531 -34.994 1.00 72.19 78 LEU A N 1
ATOM 612 C CA . LEU A 1 78 ? 18.756 -1.702 -36.401 1.00 72.19 78 LEU A CA 1
ATOM 613 C C . LEU A 1 78 ? 19.098 -0.490 -37.273 1.00 72.19 78 LEU A C 1
ATOM 615 O O . LEU A 1 78 ? 19.423 -0.648 -38.445 1.00 72.19 78 LEU A O 1
ATOM 619 N N . GLY A 1 79 ? 19.044 0.715 -36.702 1.00 64.75 79 GLY A N 1
ATOM 620 C CA . GLY A 1 79 ? 19.414 1.967 -37.366 1.00 64.75 79 GLY A CA 1
ATOM 621 C C . GLY A 1 79 ? 20.912 2.105 -37.632 1.00 64.75 79 GLY A C 1
ATOM 622 O O . GLY A 1 79 ? 21.330 3.099 -38.218 1.00 64.75 79 GLY A O 1
ATOM 623 N N . GLY A 1 80 ? 21.716 1.121 -37.212 1.00 53.59 80 GLY A N 1
ATOM 624 C CA . GLY A 1 80 ? 23.053 0.880 -37.732 1.00 53.59 80 GLY A CA 1
ATOM 625 C C . GLY A 1 80 ? 23.935 2.119 -37.798 1.00 53.59 80 GLY A C 1
ATOM 626 O O . GLY A 1 80 ? 24.386 2.457 -38.883 1.00 53.59 80 GLY A O 1
ATOM 627 N N . GLY A 1 81 ? 24.187 2.789 -36.666 1.00 53.16 81 GLY A N 1
ATOM 628 C CA . GLY A 1 81 ? 25.343 3.679 -36.480 1.00 53.16 81 GLY A CA 1
ATOM 629 C C . GLY A 1 81 ? 25.686 4.624 -37.641 1.00 53.16 81 GLY A C 1
ATOM 630 O O . GLY A 1 81 ? 26.867 4.879 -37.885 1.00 53.16 81 GLY A O 1
ATOM 631 N N . SER A 1 82 ? 24.705 5.134 -38.388 1.00 49.16 82 SER A N 1
ATOM 632 C CA . SER A 1 82 ? 24.979 5.966 -39.553 1.00 49.16 82 SER A CA 1
ATOM 633 C C . SER A 1 82 ? 25.204 7.408 -39.104 1.00 49.16 82 SER A C 1
ATOM 635 O O . SER A 1 82 ? 24.315 8.250 -39.184 1.00 49.16 82 SER A O 1
ATOM 637 N N . GLY A 1 83 ? 26.410 7.688 -38.605 1.00 50.00 83 GLY A N 1
ATOM 638 C CA . GLY A 1 83 ? 27.025 8.998 -38.828 1.00 50.00 83 GLY A CA 1
ATOM 639 C C . GLY A 1 83 ? 27.691 9.699 -37.649 1.00 50.00 83 GLY A C 1
ATOM 640 O O . GLY A 1 83 ? 28.563 10.516 -37.911 1.00 50.00 83 GLY A O 1
ATOM 641 N N . LEU A 1 84 ? 27.359 9.399 -36.385 1.00 48.62 84 LEU A N 1
ATOM 642 C CA . LEU A 1 84 ? 27.883 10.208 -35.263 1.00 48.62 84 LEU A CA 1
ATOM 643 C C . LEU A 1 84 ? 28.689 9.456 -34.187 1.00 48.62 84 LEU A C 1
ATOM 645 O O . LEU A 1 84 ? 29.448 1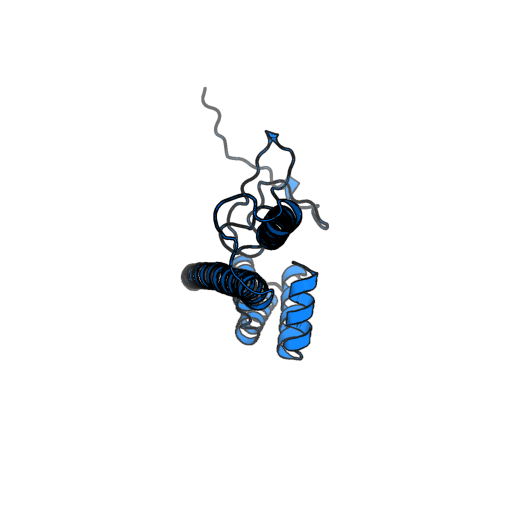0.095 -33.469 1.00 48.62 84 LEU A O 1
ATOM 649 N N . TRP A 1 85 ? 28.588 8.123 -34.081 1.00 50.34 85 TRP A N 1
ATOM 650 C CA . TRP A 1 85 ? 29.197 7.360 -32.972 1.00 50.34 85 TRP A CA 1
ATOM 651 C C . TRP A 1 85 ? 29.731 5.987 -33.398 1.00 50.34 85 TRP A C 1
ATOM 653 O O . TRP A 1 85 ? 29.372 4.960 -32.824 1.00 50.34 85 TRP A O 1
ATOM 663 N N . ARG A 1 86 ? 30.595 5.935 -34.418 1.00 55.34 86 ARG A N 1
ATOM 664 C CA . ARG A 1 86 ? 31.307 4.700 -34.792 1.00 55.34 86 ARG A CA 1
ATOM 665 C C . ARG A 1 86 ? 32.447 4.453 -33.789 1.00 55.34 86 ARG A C 1
ATOM 667 O O . ARG A 1 86 ? 33.611 4.684 -34.089 1.00 55.34 86 ARG A O 1
ATOM 674 N N . MET A 1 87 ? 32.090 4.085 -32.559 1.00 50.84 87 MET A N 1
ATOM 675 C CA . MET A 1 87 ? 33.043 3.696 -31.514 1.00 50.84 87 MET A CA 1
ATOM 676 C C . MET A 1 87 ? 33.666 2.333 -31.862 1.00 50.84 87 MET A C 1
ATOM 678 O O . MET A 1 87 ? 32.964 1.462 -32.382 1.00 50.84 87 MET A O 1
ATOM 682 N N . PRO A 1 88 ? 34.961 2.116 -31.585 1.00 52.81 88 PRO A N 1
ATOM 683 C CA . PRO A 1 88 ? 35.587 0.820 -31.777 1.00 52.81 88 PRO A CA 1
ATOM 684 C C . PRO A 1 88 ? 35.146 -0.138 -30.659 1.00 52.81 88 PRO A C 1
ATOM 686 O O . PRO A 1 88 ? 35.365 0.127 -29.479 1.00 52.81 88 PRO A O 1
ATOM 689 N N . GLY A 1 89 ? 34.556 -1.271 -31.041 1.00 57.59 89 GLY A N 1
ATOM 690 C CA . GLY A 1 89 ? 34.398 -2.440 -30.177 1.00 57.59 89 GLY A CA 1
ATOM 691 C C . GLY A 1 89 ? 32.996 -2.648 -29.603 1.00 57.59 89 GLY A C 1
ATOM 692 O O . GLY A 1 89 ? 32.435 -1.784 -28.926 1.00 57.59 89 GLY A O 1
ATOM 693 N N . ASP A 1 90 ? 32.495 -3.870 -29.789 1.00 68.69 90 ASP A N 1
ATOM 694 C CA . ASP A 1 90 ? 31.240 -4.398 -29.235 1.00 68.69 90 ASP A CA 1
ATOM 695 C C . ASP A 1 90 ? 31.091 -4.160 -27.721 1.00 68.69 90 ASP A C 1
ATOM 697 O O . ASP A 1 90 ? 29.979 -4.079 -27.198 1.00 68.69 90 ASP A O 1
ATOM 701 N N . LEU A 1 91 ? 32.204 -3.972 -27.004 1.00 70.38 91 LEU A N 1
ATOM 702 C CA . LEU A 1 91 ? 32.227 -3.715 -25.567 1.00 70.38 91 LEU A CA 1
ATOM 703 C C . LEU A 1 91 ? 31.620 -2.356 -25.183 1.00 70.38 91 LEU A C 1
ATOM 705 O O . LEU A 1 91 ? 30.843 -2.296 -24.237 1.00 70.38 91 LEU A O 1
ATOM 709 N N . VAL A 1 92 ? 31.928 -1.267 -25.900 1.00 70.81 92 VAL A N 1
ATOM 710 C CA . VAL A 1 92 ? 31.422 0.078 -25.549 1.00 70.81 92 VAL A CA 1
ATOM 711 C C . VAL A 1 92 ? 29.915 0.165 -25.792 1.00 70.81 92 VAL 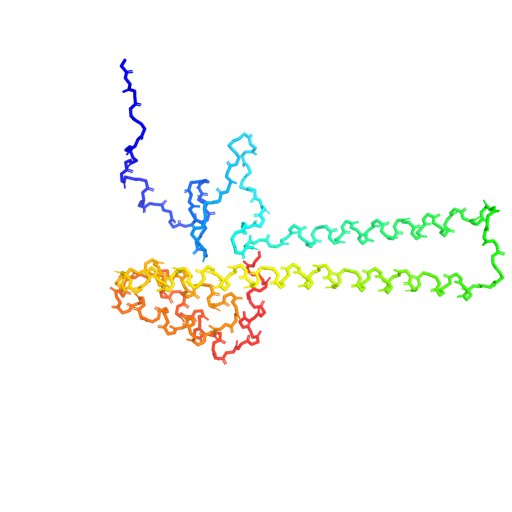A C 1
ATOM 713 O O . VAL A 1 92 ? 29.185 0.715 -24.968 1.00 70.81 92 VAL A O 1
ATOM 716 N N . ALA A 1 93 ? 29.444 -0.434 -26.889 1.00 70.25 93 ALA A N 1
ATOM 717 C CA . ALA A 1 93 ? 28.020 -0.557 -27.192 1.00 70.25 93 ALA A CA 1
ATOM 718 C C . ALA A 1 93 ? 27.288 -1.416 -26.148 1.00 70.25 93 ALA A C 1
ATOM 720 O O . ALA A 1 93 ? 26.216 -1.052 -25.674 1.00 70.25 93 ALA A O 1
ATOM 721 N N . THR A 1 94 ? 27.891 -2.528 -25.729 1.00 73.12 94 THR A N 1
ATOM 722 C CA . THR A 1 94 ? 27.316 -3.389 -24.687 1.00 73.12 94 THR A CA 1
ATOM 723 C C . THR A 1 94 ? 27.238 -2.660 -23.342 1.00 73.12 94 THR A C 1
ATOM 725 O O . THR A 1 94 ? 26.201 -2.681 -22.678 1.00 73.12 94 THR A O 1
ATOM 728 N N . LEU A 1 95 ? 28.302 -1.953 -22.949 1.00 79.62 95 LEU A N 1
ATOM 729 C CA . LEU A 1 95 ? 28.345 -1.186 -21.703 1.00 79.62 95 LEU A CA 1
ATOM 730 C C . LEU A 1 95 ? 27.360 -0.008 -21.700 1.00 79.62 95 LEU A C 1
ATOM 732 O O . LEU A 1 95 ? 26.794 0.287 -20.648 1.00 79.62 95 LEU A O 1
ATOM 736 N N . SER A 1 96 ? 27.110 0.643 -22.842 1.00 78.12 96 SER A N 1
ATOM 737 C CA . SER A 1 96 ? 26.131 1.736 -22.924 1.00 78.12 96 SER A CA 1
ATOM 738 C C . SER A 1 96 ? 24.692 1.236 -22.768 1.00 78.12 96 SER A C 1
ATOM 740 O O . SER A 1 96 ? 23.914 1.851 -22.037 1.00 78.12 96 SER A O 1
ATOM 742 N N . VAL A 1 97 ? 24.347 0.093 -23.373 1.00 80.12 97 VAL A N 1
ATOM 743 C CA . VAL A 1 97 ? 23.026 -0.538 -23.215 1.00 80.12 97 VAL A CA 1
ATOM 744 C C . VAL A 1 97 ? 22.819 -0.984 -21.767 1.00 80.12 97 VAL A C 1
ATOM 746 O O . VAL A 1 97 ? 21.812 -0.621 -21.158 1.00 80.12 97 VAL A O 1
ATOM 749 N N . ILE A 1 98 ? 23.794 -1.686 -21.176 1.00 82.00 98 ILE A N 1
ATOM 750 C CA . ILE A 1 98 ? 23.731 -2.118 -19.769 1.00 82.00 98 ILE A CA 1
ATOM 751 C C . ILE A 1 98 ? 23.628 -0.905 -18.835 1.00 82.00 98 ILE A C 1
ATOM 753 O O . ILE A 1 98 ? 22.779 -0.884 -17.945 1.00 82.00 98 ILE A O 1
ATOM 757 N N . GLY A 1 99 ? 24.446 0.127 -19.053 1.00 84.50 99 GLY A N 1
ATOM 758 C CA . GLY A 1 99 ? 24.418 1.358 -18.264 1.00 84.50 99 GLY A CA 1
ATOM 759 C C . GLY A 1 99 ? 23.079 2.092 -18.363 1.00 84.50 99 GLY A C 1
ATOM 760 O O . GLY A 1 99 ? 22.535 2.517 -17.344 1.00 84.50 99 GLY A O 1
ATOM 761 N N . GLY A 1 100 ? 22.500 2.178 -19.564 1.00 81.94 100 GLY A N 1
ATOM 762 C CA . GLY A 1 100 ? 21.173 2.755 -19.780 1.00 81.94 100 GLY A CA 1
ATOM 763 C C . GLY A 1 100 ? 20.065 1.966 -19.079 1.00 81.94 100 GLY A C 1
ATOM 764 O O . GLY A 1 100 ? 19.188 2.562 -18.455 1.00 81.94 100 GLY A O 1
ATOM 765 N N . PHE A 1 101 ? 20.131 0.633 -19.118 1.00 82.88 101 PHE A N 1
ATOM 766 C CA . PHE A 1 101 ? 19.160 -0.234 -18.453 1.00 82.88 101 PHE A CA 1
ATOM 767 C C . PHE A 1 101 ? 19.240 -0.119 -16.927 1.00 82.88 101 PHE A C 1
ATOM 769 O O . PHE A 1 101 ? 18.221 0.051 -16.256 1.00 82.88 101 PHE A O 1
ATOM 776 N N . LEU A 1 102 ? 20.455 -0.143 -16.371 1.00 87.19 102 LEU A N 1
ATOM 777 C CA . LEU A 1 102 ? 20.682 0.039 -14.937 1.00 87.19 102 LEU A CA 1
ATOM 778 C C . LEU A 1 102 ? 20.242 1.431 -14.468 1.00 87.19 102 LEU A C 1
ATOM 780 O O . LEU A 1 102 ? 19.574 1.545 -13.441 1.00 87.19 102 LEU A O 1
ATOM 784 N N . GLY A 1 103 ? 20.553 2.478 -15.238 1.00 85.62 103 GLY A N 1
ATOM 785 C CA . GLY A 1 103 ? 20.091 3.839 -14.966 1.00 85.62 103 GLY A CA 1
ATOM 786 C C . GLY A 1 103 ? 18.564 3.945 -14.973 1.00 85.62 103 GLY A C 1
ATOM 787 O O . GLY A 1 103 ? 17.985 4.541 -14.064 1.00 85.62 103 GLY A O 1
ATOM 788 N N . TYR A 1 104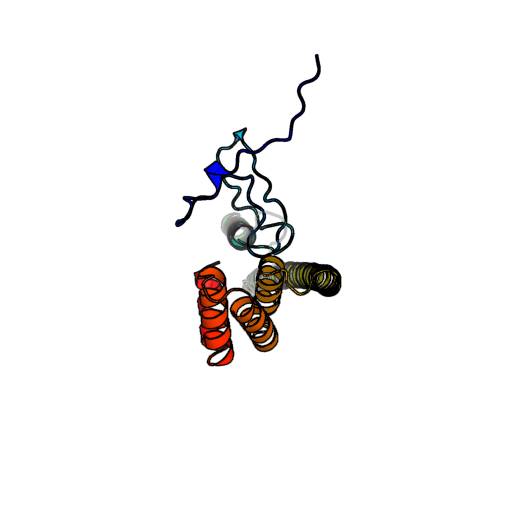 ? 17.899 3.304 -15.938 1.00 83.62 104 TYR A N 1
ATOM 789 C CA . TYR A 1 104 ? 16.438 3.230 -15.995 1.00 83.62 104 TYR A CA 1
ATOM 790 C C . TYR A 1 104 ? 15.845 2.525 -14.768 1.00 83.62 104 TYR A C 1
ATOM 792 O O . TYR A 1 104 ? 14.930 3.064 -14.144 1.00 83.62 104 TYR A O 1
ATOM 800 N N . ILE A 1 105 ? 16.383 1.360 -14.380 1.00 84.62 105 ILE A N 1
ATOM 801 C CA . ILE A 1 105 ? 15.941 0.639 -13.175 1.00 84.62 105 ILE A CA 1
ATOM 802 C C . ILE A 1 105 ? 16.105 1.520 -11.937 1.00 84.62 105 ILE A C 1
ATOM 804 O O . ILE A 1 105 ? 15.190 1.601 -11.120 1.00 84.62 105 ILE A O 1
ATOM 808 N N . LEU A 1 106 ? 17.240 2.206 -11.798 1.00 88.06 106 LEU A N 1
ATOM 809 C CA . LEU A 1 106 ? 17.504 3.057 -10.642 1.00 88.06 106 LEU A CA 1
ATOM 810 C C . LEU A 1 106 ? 16.506 4.220 -10.558 1.00 88.06 106 LEU A C 1
ATOM 812 O O . LEU A 1 106 ? 15.899 4.432 -9.509 1.00 88.06 106 LEU A O 1
ATOM 816 N N . VAL A 1 107 ? 16.259 4.920 -11.670 1.00 84.94 107 VAL A N 1
ATOM 817 C CA . VAL A 1 107 ? 15.244 5.986 -11.734 1.00 84.94 107 VAL A CA 1
ATOM 818 C C . VAL A 1 107 ? 13.852 5.434 -11.426 1.00 84.94 107 VAL A C 1
ATOM 820 O O . VAL A 1 107 ? 13.105 6.050 -10.665 1.00 84.94 107 VAL A O 1
ATOM 823 N N . PHE A 1 108 ? 13.505 4.261 -11.956 1.00 82.31 108 PHE A N 1
ATOM 824 C CA . PHE A 1 108 ? 12.230 3.611 -11.676 1.00 82.31 108 PHE A CA 1
ATOM 825 C C . PHE A 1 108 ? 12.056 3.311 -10.182 1.00 82.31 108 PHE A C 1
ATOM 827 O O . PHE A 1 108 ? 11.048 3.708 -9.591 1.00 82.31 108 PHE A O 1
ATOM 834 N N . LEU A 1 109 ? 13.050 2.684 -9.549 1.00 84.50 109 LEU A N 1
ATOM 835 C CA . LEU A 1 109 ? 13.036 2.402 -8.113 1.00 84.50 109 LEU A CA 1
ATOM 836 C C . LEU A 1 109 ? 12.931 3.693 -7.290 1.00 84.50 109 LEU A C 1
ATOM 838 O O . LEU A 1 109 ? 12.154 3.741 -6.335 1.00 84.50 109 LEU A O 1
ATOM 842 N N . CYS A 1 110 ? 13.627 4.763 -7.688 1.00 86.19 110 CYS A N 1
ATOM 843 C CA . CYS A 1 110 ? 13.511 6.077 -7.056 1.00 86.19 110 CYS A CA 1
ATOM 844 C C . CYS A 1 110 ? 12.091 6.653 -7.165 1.00 86.19 110 CYS A C 1
ATOM 846 O O . CYS A 1 110 ? 11.545 7.126 -6.168 1.00 86.19 110 CYS A O 1
ATOM 848 N N . VAL A 1 111 ? 11.465 6.605 -8.345 1.00 82.12 111 VAL A N 1
ATOM 849 C CA . VAL A 1 111 ? 10.109 7.140 -8.562 1.00 82.12 111 VAL A CA 1
ATOM 850 C C . VAL A 1 111 ? 9.065 6.334 -7.788 1.00 82.12 111 VAL A C 1
ATOM 852 O O . VAL A 1 111 ? 8.214 6.923 -7.114 1.00 82.12 111 VAL A O 1
ATOM 855 N N . VAL A 1 112 ? 9.134 5.000 -7.838 1.00 79.44 112 VAL A N 1
ATOM 856 C CA . VAL A 1 112 ? 8.228 4.124 -7.079 1.00 79.44 112 VAL A CA 1
ATOM 857 C C . VAL A 1 112 ? 8.425 4.323 -5.579 1.00 79.44 112 VAL A C 1
ATOM 859 O O . VAL A 1 112 ? 7.445 4.519 -4.858 1.00 79.44 112 VAL A O 1
ATOM 862 N N . GLY A 1 113 ? 9.674 4.363 -5.111 1.00 79.44 113 GLY A N 1
ATOM 863 C CA . GLY A 1 113 ? 10.011 4.617 -3.713 1.00 79.44 113 GLY A CA 1
ATOM 864 C C . GLY A 1 113 ? 9.498 5.972 -3.222 1.00 79.44 113 GLY A C 1
ATOM 865 O O . GLY A 1 113 ? 8.846 6.046 -2.179 1.00 79.44 113 GLY A O 1
ATOM 866 N N . LEU A 1 114 ? 9.701 7.045 -3.995 1.00 82.44 114 LEU A N 1
ATOM 867 C CA . LEU A 1 114 ? 9.209 8.384 -3.658 1.00 82.44 114 LEU A CA 1
ATOM 868 C C . LEU A 1 114 ? 7.682 8.410 -3.546 1.00 82.44 114 LEU A C 1
ATOM 870 O O . LEU A 1 114 ? 7.136 8.956 -2.585 1.00 82.44 114 LEU A O 1
ATOM 874 N N . ARG A 1 115 ? 6.976 7.780 -4.490 1.00 76.94 115 ARG A N 1
ATOM 875 C CA . ARG A 1 115 ? 5.513 7.679 -4.439 1.00 76.94 115 ARG A CA 1
ATOM 876 C C . ARG A 1 115 ? 5.037 6.861 -3.243 1.00 76.94 115 ARG A C 1
ATOM 878 O O . ARG A 1 115 ? 4.119 7.307 -2.554 1.00 76.94 115 ARG A O 1
ATOM 885 N N . ALA A 1 116 ? 5.671 5.726 -2.952 1.00 79.50 116 ALA A N 1
ATOM 886 C CA . ALA A 1 116 ? 5.356 4.912 -1.780 1.00 79.50 116 ALA A CA 1
ATOM 887 C C . ALA A 1 116 ? 5.546 5.707 -0.476 1.00 79.50 116 ALA A C 1
ATOM 889 O O . ALA A 1 116 ? 4.681 5.675 0.401 1.00 79.50 116 ALA A O 1
ATOM 890 N N . MET A 1 117 ? 6.618 6.502 -0.370 1.00 82.44 117 MET A N 1
ATOM 891 C CA . MET A 1 117 ? 6.848 7.395 0.771 1.00 82.44 117 MET A CA 1
ATOM 892 C C . MET A 1 117 ? 5.767 8.475 0.898 1.00 82.44 117 MET A C 1
ATOM 894 O O . MET A 1 117 ? 5.252 8.707 1.995 1.00 82.44 117 MET A O 1
ATOM 898 N N . VAL A 1 118 ? 5.387 9.122 -0.209 1.00 82.94 118 VAL A N 1
ATOM 899 C CA . VAL A 1 118 ? 4.314 10.129 -0.218 1.00 82.94 118 VAL A CA 1
ATOM 900 C C . VAL A 1 118 ? 2.982 9.509 0.201 1.00 82.94 118 VAL A C 1
ATOM 902 O O . VAL A 1 118 ? 2.281 10.086 1.036 1.00 82.94 118 VAL A O 1
ATOM 905 N N . LEU A 1 119 ? 2.652 8.324 -0.318 1.00 79.44 119 LEU A N 1
ATOM 906 C CA . LEU A 1 119 ? 1.431 7.603 0.027 1.00 79.44 119 LEU A CA 1
ATOM 907 C C . LEU A 1 119 ? 1.408 7.229 1.513 1.00 79.44 119 LEU A C 1
ATOM 909 O O . LEU A 1 119 ? 0.454 7.560 2.216 1.00 79.44 119 LEU A O 1
ATOM 913 N N . LYS A 1 120 ? 2.498 6.645 2.025 1.00 84.31 120 LYS A N 1
ATOM 914 C CA . LYS A 1 120 ? 2.649 6.312 3.448 1.00 84.31 120 LYS A CA 1
ATOM 915 C C . LYS A 1 120 ? 2.468 7.545 4.334 1.00 84.31 120 LYS A C 1
ATOM 917 O O . LYS A 1 120 ? 1.782 7.484 5.354 1.00 84.31 120 LYS A O 1
ATOM 922 N N . ARG A 1 121 ? 3.031 8.691 3.932 1.00 86.69 121 ARG A N 1
ATOM 923 C CA . ARG A 1 121 ? 2.884 9.961 4.658 1.00 86.69 121 ARG A CA 1
ATOM 924 C C . ARG A 1 121 ? 1.439 10.462 4.660 1.00 86.69 121 ARG A C 1
ATOM 926 O O . ARG A 1 121 ? 0.984 10.935 5.698 1.00 86.69 121 ARG A O 1
ATOM 933 N N . ARG A 1 122 ? 0.716 10.365 3.539 1.00 83.62 122 ARG A N 1
ATOM 934 C CA . ARG A 1 122 ? -0.707 10.750 3.462 1.00 83.62 122 ARG A CA 1
ATOM 935 C C . ARG A 1 122 ? -1.571 9.877 4.364 1.00 83.62 122 ARG A C 1
ATOM 937 O O . ARG A 1 122 ? -2.361 10.409 5.136 1.00 83.62 122 ARG A O 1
ATOM 944 N N . ILE A 1 123 ? -1.359 8.566 4.326 1.00 83.19 123 ILE A N 1
ATOM 945 C CA . ILE A 1 123 ? -2.119 7.611 5.137 1.00 83.19 123 ILE A CA 1
ATOM 946 C C . ILE A 1 123 ? -1.883 7.848 6.626 1.00 83.19 123 ILE A C 1
ATOM 948 O O . ILE A 1 123 ? -2.848 7.931 7.375 1.00 83.19 123 ILE A O 1
ATOM 952 N N . ARG A 1 124 ? -0.636 8.084 7.055 1.00 89.50 124 ARG A N 1
ATOM 953 C CA . ARG A 1 124 ? -0.340 8.457 8.450 1.00 89.50 124 ARG A CA 1
ATOM 954 C C . ARG A 1 124 ? -1.050 9.738 8.891 1.00 89.50 124 ARG A C 1
ATOM 956 O O . ARG A 1 124 ? -1.591 9.779 9.987 1.00 89.50 124 ARG A O 1
ATOM 963 N N . ARG A 1 125 ? -1.091 10.774 8.041 1.00 88.12 125 ARG A N 1
ATOM 964 C CA . ARG A 1 125 ? -1.863 11.995 8.351 1.00 88.12 125 ARG A CA 1
ATOM 965 C C . ARG A 1 125 ? -3.353 11.697 8.487 1.00 88.12 125 ARG A C 1
ATOM 967 O O . ARG A 1 125 ? -3.996 12.256 9.365 1.00 88.12 125 ARG A O 1
ATOM 974 N N . LYS A 1 126 ? -3.894 10.826 7.630 1.00 86.75 126 LYS A N 1
ATOM 975 C CA . LYS A 1 126 ? -5.307 10.441 7.686 1.00 86.75 126 LYS A CA 1
ATOM 976 C C . LYS A 1 126 ? -5.627 9.646 8.951 1.00 86.75 126 LYS A C 1
ATOM 978 O O . LYS A 1 126 ? -6.648 9.918 9.566 1.00 86.75 126 LYS A O 1
ATOM 983 N N . ILE A 1 127 ? -4.746 8.734 9.365 1.00 90.62 127 ILE A N 1
ATOM 984 C CA . ILE A 1 127 ? -4.864 8.023 10.648 1.00 90.62 127 ILE A CA 1
ATOM 985 C C . ILE A 1 127 ? -4.931 9.035 11.793 1.00 90.62 127 ILE A C 1
ATOM 987 O O . ILE A 1 127 ? -5.912 9.025 12.523 1.00 90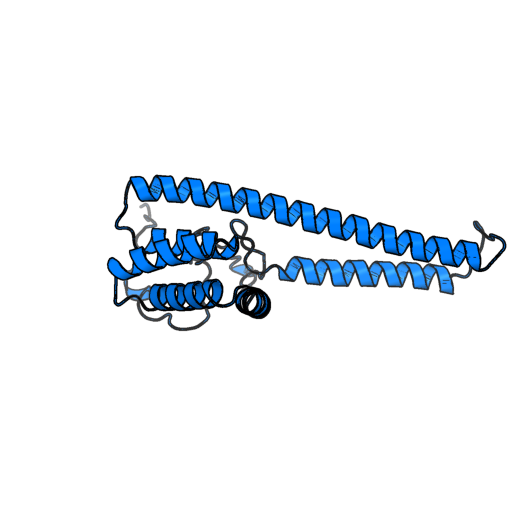.62 127 ILE A O 1
ATOM 991 N N . ALA A 1 128 ? -3.994 9.986 11.863 1.00 91.00 128 ALA A N 1
ATOM 992 C CA . ALA A 1 128 ? -4.001 11.013 12.909 1.00 91.00 128 ALA A CA 1
ATOM 993 C C . ALA A 1 128 ? -5.302 11.846 12.926 1.00 91.00 128 ALA A C 1
ATOM 995 O O . ALA A 1 128 ? -5.834 12.163 13.985 1.00 91.00 128 ALA A O 1
ATOM 996 N N . GLN A 1 129 ? -5.861 12.178 11.756 1.00 89.62 129 GLN A N 1
ATOM 997 C CA . GLN A 1 129 ? -7.157 12.865 11.674 1.00 89.62 129 GLN A CA 1
ATOM 998 C C . GLN A 1 129 ? -8.314 12.002 12.195 1.00 89.62 129 GLN A C 1
ATOM 1000 O O . GLN A 1 129 ? -9.191 12.509 12.890 1.00 89.62 129 GLN A O 1
ATOM 1005 N N . LEU A 1 130 ? -8.328 10.711 11.862 1.00 88.38 130 LEU A N 1
ATOM 1006 C CA . LEU A 1 130 ? -9.363 9.784 12.317 1.00 88.38 130 LEU A CA 1
ATOM 1007 C C . LEU A 1 130 ? -9.227 9.457 13.810 1.00 88.38 130 LEU A C 1
ATOM 1009 O O . LEU A 1 130 ? -10.240 9.277 14.471 1.00 88.38 130 LEU A O 1
ATOM 1013 N N . GLU A 1 131 ? -8.017 9.439 14.368 1.00 91.44 131 GLU A N 1
ATOM 1014 C CA . GLU A 1 131 ? -7.791 9.309 15.814 1.00 91.44 131 GLU A CA 1
ATOM 1015 C C . GLU A 1 131 ? -8.367 10.502 16.590 1.00 91.44 131 GLU A C 1
ATOM 1017 O O . GLU A 1 131 ? -8.995 10.317 17.631 1.00 91.44 131 GLU A O 1
ATOM 1022 N N . ILE A 1 132 ? -8.239 11.722 16.057 1.00 91.81 132 ILE A N 1
ATOM 1023 C CA . ILE A 1 132 ? -8.891 12.908 16.636 1.00 91.81 132 ILE A CA 1
ATOM 1024 C C . ILE A 1 132 ? -10.419 12.777 16.557 1.00 91.81 132 ILE A C 1
ATOM 1026 O O . ILE A 1 132 ? -11.121 13.101 17.508 1.00 91.81 132 ILE A O 1
ATOM 1030 N N . GLN A 1 133 ? -10.963 12.273 15.447 1.00 90.44 133 GLN A N 1
ATOM 1031 C CA . GLN A 1 133 ? -12.407 12.017 15.352 1.00 90.44 133 GLN A CA 1
ATOM 1032 C C . GLN A 1 133 ? -12.858 10.916 16.321 1.00 90.44 133 GLN A C 1
ATOM 1034 O O . GLN A 1 133 ? -13.955 10.989 16.872 1.00 90.44 133 GLN A O 1
ATOM 1039 N N . ARG A 1 134 ? -12.003 9.921 16.570 1.00 90.75 134 ARG A N 1
ATOM 1040 C CA . ARG A 1 134 ? -12.264 8.834 17.517 1.00 90.75 134 ARG A CA 1
ATOM 1041 C C . ARG A 1 134 ? -12.348 9.352 18.944 1.00 90.75 134 ARG A C 1
ATOM 1043 O O . ARG A 1 134 ? -13.213 8.901 19.683 1.00 90.75 134 ARG A O 1
ATOM 1050 N N . SER A 1 135 ? -11.492 10.297 19.335 1.00 90.25 135 SER A N 1
ATOM 1051 C CA . SER A 1 135 ? -11.560 10.877 20.683 1.00 90.25 135 SER A CA 1
ATOM 1052 C C . SER A 1 135 ? -12.848 11.675 20.911 1.00 90.25 135 SER A C 1
ATOM 1054 O O . SER A 1 135 ? -13.337 11.735 22.035 1.00 90.25 135 SER A O 1
ATOM 1056 N N . GLN A 1 136 ? -13.433 12.231 19.847 1.00 91.25 136 GLN A N 1
ATOM 1057 C CA . GLN A 1 136 ? -14.721 12.927 19.892 1.00 91.25 136 GLN A CA 1
ATOM 1058 C C . GLN A 1 136 ? -15.918 11.967 19.851 1.00 91.25 136 GLN A C 1
ATOM 1060 O O . GLN A 1 136 ? -16.946 12.244 20.464 1.00 91.25 136 GLN A O 1
ATOM 1065 N N . ASN A 1 137 ? -15.804 10.850 19.129 1.00 88.00 137 ASN A N 1
ATOM 1066 C CA . ASN A 1 137 ? -16.858 9.845 19.008 1.00 88.00 137 ASN A CA 1
ATOM 1067 C C . ASN A 1 137 ? -16.277 8.416 19.053 1.00 88.00 137 ASN A C 1
ATOM 1069 O O . ASN A 1 137 ? -16.080 7.790 18.004 1.00 8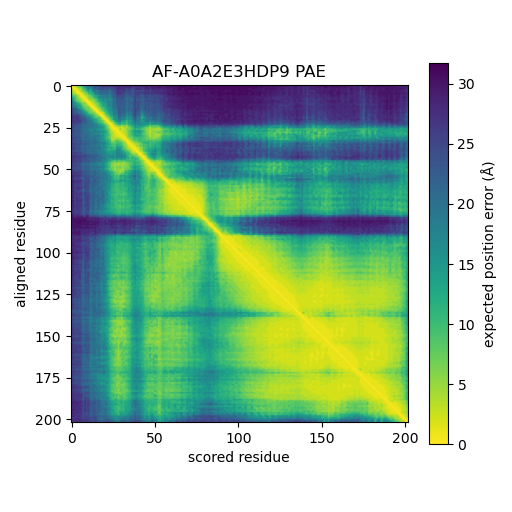8.00 137 ASN A O 1
ATOM 1073 N N . PRO A 1 138 ? -16.013 7.878 20.260 1.00 86.69 138 PRO A N 1
ATOM 1074 C CA . PRO A 1 138 ? -15.347 6.585 20.421 1.00 86.69 138 PRO A CA 1
ATOM 1075 C C . PRO A 1 138 ? -16.232 5.393 20.033 1.00 86.69 138 PRO A C 1
ATOM 1077 O O . PRO A 1 138 ? -15.715 4.328 19.720 1.00 86.69 138 PRO A O 1
ATOM 1080 N N . GLY A 1 139 ? -17.558 5.568 20.013 1.00 87.50 139 GLY A N 1
ATOM 1081 C CA . GLY A 1 139 ? -18.517 4.516 19.662 1.00 87.50 139 GLY A CA 1
ATOM 1082 C C . GLY A 1 139 ? -18.769 4.361 18.160 1.00 87.50 139 GLY A C 1
ATOM 1083 O O . GLY A 1 139 ? -19.591 3.537 17.760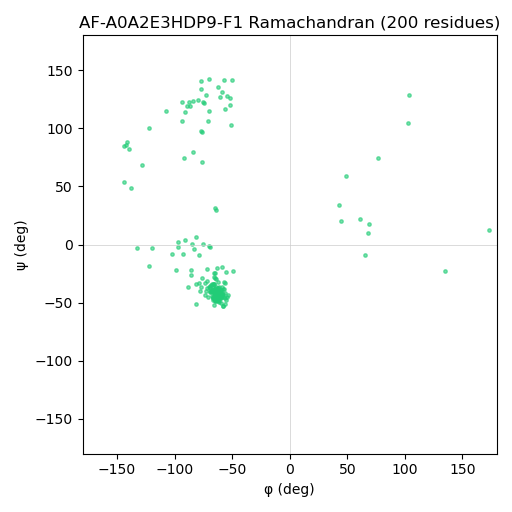 1.00 87.50 139 GLY A O 1
ATOM 1084 N N . ASN A 1 140 ? -18.116 5.160 17.310 1.00 87.19 140 ASN A N 1
ATOM 1085 C CA . ASN A 1 140 ? -18.357 5.111 15.873 1.00 87.19 140 ASN A CA 1
ATOM 1086 C C . ASN A 1 140 ? -17.668 3.899 15.225 1.00 87.19 140 ASN A C 1
ATOM 1088 O O . ASN A 1 140 ? -16.494 3.929 14.852 1.00 87.19 140 ASN A O 1
ATOM 1092 N N . VAL A 1 141 ? -18.455 2.847 15.029 1.00 86.50 141 VAL A N 1
ATOM 1093 C CA . VAL A 1 141 ? -18.053 1.579 14.414 1.00 86.50 141 VAL A CA 1
ATOM 1094 C C . VAL A 1 141 ? -17.483 1.755 12.999 1.00 86.50 141 VAL A C 1
ATOM 1096 O O . VAL A 1 141 ? -16.497 1.108 12.640 1.00 86.50 141 VAL A O 1
ATOM 1099 N N . GLU A 1 142 ? -18.044 2.662 12.196 1.00 84.81 142 GLU A N 1
ATOM 1100 C CA . GLU A 1 142 ? -17.565 2.923 10.833 1.00 84.81 142 GLU A CA 1
ATOM 1101 C C . GLU A 1 142 ? -16.170 3.571 10.842 1.00 84.81 142 GLU A C 1
ATOM 1103 O O . GLU A 1 142 ? -15.299 3.227 10.037 1.00 84.81 142 GLU A O 1
ATOM 1108 N N . LEU A 1 143 ? -15.934 4.484 11.788 1.00 87.12 143 LEU A N 1
ATOM 1109 C CA . LEU A 1 143 ? -14.642 5.137 11.983 1.00 87.12 143 LEU A CA 1
ATOM 1110 C C . LEU A 1 143 ? -13.557 4.124 12.373 1.00 87.12 143 LEU A C 1
ATOM 1112 O O . LEU A 1 143 ? -12.465 4.140 11.801 1.00 87.12 143 LEU A O 1
ATOM 1116 N N . LEU A 1 144 ? -13.867 3.219 13.305 1.00 88.12 144 LEU A N 1
ATOM 1117 C CA . LEU A 1 144 ? -12.955 2.149 13.712 1.00 88.12 144 LEU A CA 1
ATOM 1118 C C . LEU A 1 144 ? -12.653 1.202 12.543 1.00 88.12 144 LEU A C 1
ATOM 1120 O O . LEU A 1 144 ? -11.495 0.852 12.317 1.00 88.12 144 LEU A O 1
ATOM 1124 N N . GLY A 1 145 ? -13.657 0.872 11.724 1.00 84.69 145 GLY A N 1
ATOM 1125 C CA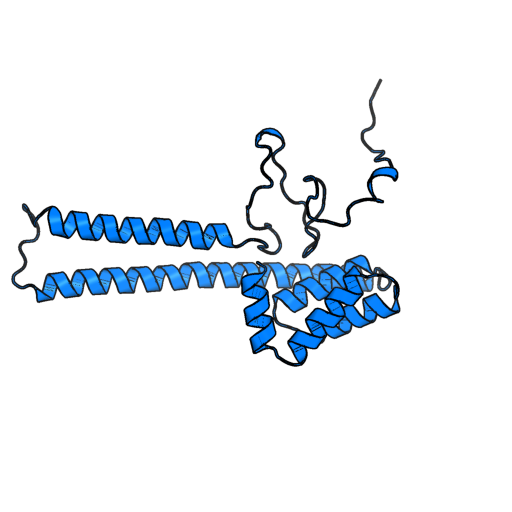 . GLY A 1 145 ? -13.460 0.102 10.493 1.00 84.69 145 GLY A CA 1
ATOM 1126 C C . GLY A 1 145 ? -12.485 0.772 9.514 1.00 84.69 145 GLY A C 1
ATOM 1127 O O . GLY A 1 145 ? -11.599 0.106 8.968 1.00 84.69 145 GLY A O 1
ATOM 1128 N N . LYS A 1 146 ? -12.593 2.097 9.327 1.00 85.50 146 LYS A N 1
ATOM 1129 C CA . LYS A 1 146 ? -11.661 2.886 8.496 1.00 85.50 146 LYS A CA 1
ATOM 1130 C C . LYS A 1 146 ? -10.248 2.890 9.080 1.00 85.50 146 LYS A C 1
ATOM 1132 O O . LYS A 1 146 ? -9.294 2.626 8.350 1.00 85.50 146 LYS A O 1
ATOM 1137 N N . LEU A 1 147 ? -10.107 3.144 10.382 1.00 89.19 147 LEU A N 1
ATOM 1138 C CA . LEU A 1 147 ? -8.814 3.118 11.074 1.00 89.19 147 LEU A CA 1
ATOM 1139 C C . LEU A 1 147 ? -8.134 1.757 10.929 1.00 89.19 147 LEU A C 1
ATOM 1141 O O . LEU A 1 147 ? -7.010 1.695 10.430 1.00 89.19 147 LEU A O 1
ATOM 1145 N N . SER A 1 148 ? -8.835 0.671 11.267 1.00 89.19 148 SER A N 1
ATOM 1146 C CA . SER A 1 148 ? -8.322 -0.693 11.120 1.00 89.19 148 SER A CA 1
ATOM 1147 C C . SER A 1 148 ? -7.835 -0.950 9.690 1.00 89.19 148 SER A C 1
ATOM 1149 O O . SER A 1 148 ? -6.727 -1.454 9.496 1.00 89.19 148 SER A O 1
ATOM 1151 N N . SER A 1 149 ? -8.591 -0.509 8.676 1.00 84.50 149 SER A N 1
ATOM 1152 C CA . SER A 1 149 ? -8.187 -0.642 7.274 1.00 84.50 149 SER A CA 1
ATOM 1153 C C . SER A 1 149 ? -6.872 0.061 6.937 1.00 84.50 149 SER A C 1
ATOM 1155 O O . SER A 1 149 ? -6.103 -0.446 6.117 1.00 84.50 149 SER A O 1
ATOM 1157 N N . LEU A 1 150 ? -6.635 1.245 7.506 1.00 86.44 150 LEU A N 1
ATOM 1158 C CA . LEU A 1 150 ? -5.436 2.039 7.245 1.00 86.44 150 LEU A CA 1
ATOM 1159 C C . LEU A 1 150 ? -4.219 1.479 7.988 1.00 86.44 150 LEU A C 1
ATOM 1161 O O . LEU A 1 150 ? -3.134 1.459 7.410 1.00 86.44 150 LEU A O 1
ATOM 1165 N N . TYR A 1 151 ? -4.391 0.965 9.210 1.00 89.81 151 TYR A N 1
ATOM 1166 C CA . TYR A 1 151 ? -3.326 0.243 9.916 1.00 89.81 151 TYR A CA 1
ATOM 1167 C C . TYR A 1 151 ? -2.919 -1.032 9.182 1.00 89.81 151 TYR A C 1
ATOM 1169 O O . TYR A 1 151 ? -1.729 -1.234 8.946 1.00 89.81 151 TYR A O 1
ATOM 1177 N N . SER A 1 152 ? -3.897 -1.815 8.712 1.00 84.56 152 SER A N 1
ATOM 1178 C CA . SER A 1 152 ? -3.657 -2.968 7.836 1.00 84.56 152 SER A CA 1
ATOM 1179 C C . SER A 1 152 ? -2.853 -2.571 6.594 1.00 84.56 152 SER A C 1
ATOM 1181 O O . SER A 1 152 ? -1.867 -3.211 6.248 1.00 84.56 152 SER A O 1
ATOM 1183 N N . PHE A 1 153 ? -3.207 -1.462 5.938 1.00 82.19 153 PHE A N 1
ATOM 1184 C CA . PHE A 1 153 ? -2.456 -0.988 4.771 1.00 82.19 153 PHE A CA 1
ATOM 1185 C C . PHE A 1 153 ? -1.001 -0.613 5.093 1.00 82.19 153 PHE A C 1
ATOM 1187 O O . PHE A 1 153 ? -0.112 -0.758 4.257 1.00 82.19 153 PHE A O 1
ATOM 1194 N N . LEU A 1 154 ? -0.743 -0.118 6.303 1.00 87.44 154 LEU A N 1
ATOM 1195 C CA . LEU A 1 154 ? 0.606 0.177 6.778 1.00 87.44 154 LEU A CA 1
ATOM 1196 C C . LEU A 1 154 ? 1.358 -1.057 7.296 1.00 87.44 154 LEU A C 1
ATOM 1198 O O . LEU A 1 154 ? 2.472 -0.887 7.796 1.00 87.44 154 LEU A O 1
ATOM 1202 N N . LEU A 1 155 ? 0.785 -2.258 7.145 1.00 86.94 155 LEU A N 1
ATOM 1203 C CA . LEU A 1 155 ? 1.289 -3.529 7.674 1.00 86.94 155 LEU A CA 1
ATOM 1204 C C . LEU A 1 155 ? 1.392 -3.542 9.206 1.00 86.94 155 LEU A C 1
ATOM 1206 O O . LEU A 1 155 ? 2.163 -4.306 9.778 1.00 86.94 155 LEU A O 1
ATOM 1210 N N . ASN A 1 156 ? 0.634 -2.676 9.879 1.00 90.06 156 ASN A N 1
ATOM 1211 C CA . ASN A 1 156 ? 0.549 -2.651 11.330 1.00 90.06 156 ASN A CA 1
ATOM 1212 C C . ASN A 1 156 ? -0.625 -3.530 11.774 1.00 90.06 156 ASN A C 1
ATOM 1214 O O . ASN A 1 156 ? -1.719 -3.047 12.075 1.00 90.06 156 ASN A O 1
ATOM 1218 N N . TRP A 1 157 ? -0.413 -4.841 11.677 1.00 90.31 157 TRP A N 1
ATOM 1219 C CA . TRP A 1 157 ? -1.465 -5.845 11.823 1.00 90.31 157 TRP A CA 1
ATOM 1220 C C . TRP A 1 157 ? -2.010 -5.937 13.247 1.00 90.31 157 TRP A C 1
ATOM 1222 O O . TRP A 1 157 ? -3.210 -6.128 13.413 1.00 90.31 157 TRP A O 1
ATOM 1232 N N . GLU A 1 158 ? -1.161 -5.738 14.256 1.00 92.69 158 GLU A N 1
ATOM 1233 C CA . GLU A 1 158 ? -1.549 -5.781 15.670 1.00 92.69 158 GLU A CA 1
ATOM 1234 C C . GLU A 1 158 ? -2.512 -4.640 16.021 1.00 92.69 158 GLU A C 1
ATOM 1236 O O . GLU A 1 158 ? -3.624 -4.894 16.486 1.00 92.69 158 GLU A O 1
ATOM 1241 N N . ASP A 1 159 ? -2.149 -3.394 15.692 1.00 93.12 159 ASP A N 1
ATOM 1242 C CA . ASP A 1 159 ? -3.026 -2.232 15.901 1.00 93.12 159 ASP A CA 1
ATOM 1243 C C . ASP A 1 159 ? -4.312 -2.344 15.071 1.00 93.12 159 ASP A C 1
ATOM 1245 O O . ASP A 1 159 ? -5.407 -1.995 15.521 1.00 93.12 159 ASP A O 1
ATOM 1249 N N . SER A 1 160 ? -4.200 -2.872 13.848 1.00 92.62 160 SER A N 1
ATOM 1250 C CA . SER A 1 160 ? -5.352 -3.117 12.980 1.00 92.62 160 SER A CA 1
ATOM 1251 C C . SER A 1 160 ? -6.333 -4.122 13.586 1.00 92.62 160 SER A C 1
ATOM 1253 O O . SER A 1 160 ? -7.545 -3.883 13.530 1.00 92.62 160 SER A O 1
ATOM 1255 N N . LEU A 1 161 ? -5.818 -5.210 14.172 1.00 94.38 161 LEU A N 1
ATOM 1256 C CA . LEU A 1 161 ? -6.602 -6.245 14.837 1.00 94.38 161 LEU A CA 1
ATOM 1257 C C . LEU A 1 161 ? -7.270 -5.692 16.097 1.00 94.38 161 LEU A C 1
ATOM 1259 O O . LEU A 1 161 ? -8.479 -5.845 16.242 1.00 94.38 161 LEU A O 1
ATOM 1263 N N . ALA A 1 162 ? -6.525 -4.987 16.953 1.00 95.25 162 ALA A N 1
ATOM 1264 C CA . ALA A 1 162 ? -7.059 -4.409 18.186 1.00 95.25 162 ALA A CA 1
ATOM 1265 C C . ALA A 1 162 ? -8.249 -3.472 17.913 1.00 95.25 162 ALA A C 1
ATOM 1267 O O . ALA A 1 162 ? -9.301 -3.582 18.545 1.00 95.25 162 ALA A O 1
ATOM 1268 N N . ILE A 1 163 ? -8.120 -2.596 16.912 1.00 93.44 163 ILE A N 1
ATOM 1269 C CA . ILE A 1 163 ? -9.187 -1.667 16.516 1.00 93.44 163 ILE A CA 1
ATOM 1270 C C . ILE A 1 163 ? -10.371 -2.406 15.877 1.00 93.44 163 ILE A C 1
ATOM 1272 O O . ILE A 1 163 ? -11.523 -2.034 16.101 1.00 93.44 163 ILE A O 1
ATOM 1276 N N . ALA A 1 164 ? -10.116 -3.447 15.080 1.00 91.56 164 ALA A N 1
ATOM 1277 C CA . ALA A 1 164 ? -11.182 -4.247 14.481 1.00 91.56 164 ALA A CA 1
ATOM 1278 C C . ALA A 1 164 ? -11.979 -5.019 15.543 1.00 91.56 164 ALA A C 1
ATOM 1280 O O . ALA A 1 164 ? -13.204 -5.073 15.470 1.00 91.56 164 ALA A O 1
ATOM 1281 N N . GLU A 1 165 ? -11.305 -5.577 16.549 1.00 94.81 165 GLU A N 1
ATOM 1282 C CA . GLU A 1 165 ? -11.953 -6.273 17.662 1.00 94.81 165 GLU A CA 1
ATOM 1283 C C . GLU A 1 165 ? -12.773 -5.316 18.531 1.00 94.81 165 GLU A C 1
ATOM 1285 O O . GLU A 1 165 ? -13.873 -5.664 18.954 1.00 94.81 165 GLU A O 1
ATOM 1290 N N . GLU A 1 166 ? -12.299 -4.089 18.752 1.00 94.44 166 GLU A N 1
ATOM 1291 C CA . GLU A 1 166 ? -13.085 -3.044 19.413 1.00 94.44 166 GLU A CA 1
ATOM 1292 C C . GLU A 1 166 ? -14.347 -2.691 18.619 1.00 94.44 166 GLU A C 1
ATOM 1294 O O . GLU A 1 166 ? -15.442 -2.644 19.181 1.00 94.44 166 GLU A O 1
ATOM 1299 N N . ALA A 1 167 ? -14.223 -2.527 17.300 1.00 91.38 167 ALA A N 1
ATOM 1300 C CA . ALA A 1 167 ? -15.368 -2.288 16.429 1.00 91.38 167 ALA A CA 1
ATOM 1301 C C . ALA A 1 167 ? -16.369 -3.459 16.467 1.00 91.38 167 ALA A C 1
ATOM 1303 O O . ALA A 1 167 ? -17.580 -3.234 16.447 1.00 91.38 167 ALA A O 1
ATOM 1304 N N . LEU A 1 168 ? -15.872 -4.698 16.568 1.00 92.56 168 LEU A N 1
ATOM 1305 C CA . LEU A 1 168 ? -16.697 -5.904 16.650 1.00 92.56 168 LEU A CA 1
ATOM 1306 C C . LEU A 1 168 ? -17.425 -5.998 17.993 1.00 92.56 168 LEU A C 1
ATOM 1308 O O . LEU A 1 168 ? -18.577 -6.410 18.033 1.00 92.56 168 LEU A O 1
ATOM 1312 N N . ARG A 1 169 ? -16.793 -5.580 19.096 1.00 94.44 169 ARG A N 1
ATOM 1313 C CA . ARG A 1 169 ? -17.453 -5.509 20.412 1.00 94.44 169 ARG A CA 1
ATOM 1314 C C . ARG A 1 169 ? -18.615 -4.520 20.413 1.00 94.44 169 ARG A C 1
ATOM 1316 O O . ARG A 1 169 ? -19.628 -4.782 21.049 1.00 94.44 169 ARG A O 1
ATOM 1323 N N . LEU A 1 170 ? -18.466 -3.398 19.708 1.00 91.00 170 LEU A N 1
ATOM 1324 C CA . LEU A 1 170 ? -19.517 -2.388 19.576 1.00 91.00 170 LEU A CA 1
ATOM 1325 C C . LEU A 1 170 ? -20.658 -2.835 18.652 1.00 91.00 170 LEU A C 1
ATOM 1327 O O . LEU A 1 170 ? -21.805 -2.460 18.881 1.00 91.00 170 LEU A O 1
ATOM 1331 N N . ASN A 1 171 ? -20.361 -3.621 17.615 1.00 91.44 171 ASN A N 1
ATOM 1332 C CA . ASN A 1 171 ? -21.369 -4.179 16.715 1.00 91.44 171 ASN A CA 1
ATOM 1333 C C . ASN A 1 171 ? -21.017 -5.624 16.302 1.00 91.44 171 ASN A C 1
ATOM 1335 O O . ASN A 1 171 ? -20.382 -5.827 15.259 1.00 91.44 171 ASN A O 1
ATOM 1339 N N . PRO A 1 172 ? -21.446 -6.624 17.096 1.00 91.81 172 PRO A N 1
ATOM 1340 C CA . PRO A 1 172 ? -21.094 -8.032 16.880 1.00 91.81 172 PRO A CA 1
ATOM 1341 C C . PRO A 1 172 ? -21.636 -8.631 15.578 1.00 91.81 172 PRO A C 1
ATOM 1343 O O . PRO A 1 172 ? -21.014 -9.519 14.998 1.00 91.81 172 PRO A O 1
ATOM 1346 N N . GLU A 1 173 ? -22.770 -8.123 15.094 1.00 89.06 173 GLU A N 1
ATOM 1347 C CA . GLU A 1 173 ? -23.455 -8.622 13.894 1.00 89.06 173 GLU A CA 1
ATOM 1348 C C . GLU A 1 173 ? -22.868 -8.046 12.593 1.00 89.06 173 GLU A C 1
ATOM 1350 O O . GLU A 1 173 ? -23.268 -8.413 11.484 1.00 89.06 173 GLU A O 1
ATOM 1355 N N . ASN A 1 174 ? -21.897 -7.131 12.690 1.00 81.50 174 ASN A N 1
ATOM 1356 C CA . ASN A 1 174 ? -21.304 -6.507 11.518 1.00 81.50 174 ASN A CA 1
ATOM 1357 C C . ASN A 1 174 ? -20.326 -7.455 10.803 1.00 81.50 174 ASN A C 1
ATOM 1359 O O . ASN A 1 174 ? -19.136 -7.539 11.123 1.00 81.50 174 ASN A O 1
ATOM 1363 N N . HIS A 1 175 ? -20.830 -8.119 9.764 1.00 82.44 175 HIS A N 1
ATOM 1364 C CA . HIS A 1 175 ? -20.070 -9.039 8.918 1.00 82.44 175 HIS A CA 1
ATOM 1365 C C . HIS A 1 175 ? -18.820 -8.408 8.276 1.00 82.44 175 HIS A C 1
ATOM 1367 O O . HIS A 1 175 ? -17.805 -9.091 8.133 1.00 82.44 175 HIS A O 1
ATOM 1373 N N . LEU A 1 176 ? -18.843 -7.111 7.934 1.00 78.19 176 LEU A N 1
ATOM 1374 C CA . LEU A 1 176 ? -17.677 -6.424 7.361 1.00 78.19 176 LEU A CA 1
ATOM 1375 C C . LEU A 1 176 ? -16.536 -6.328 8.374 1.00 78.19 176 LEU A C 1
ATOM 1377 O O . LEU A 1 176 ? -15.370 -6.490 8.019 1.00 78.19 176 LEU A O 1
ATOM 1381 N N . ILE A 1 177 ? -16.857 -6.068 9.641 1.00 83.00 177 ILE A N 1
ATOM 1382 C CA . ILE A 1 177 ? -15.856 -6.000 10.710 1.00 83.00 177 ILE A CA 1
ATOM 1383 C C . ILE A 1 177 ? -15.352 -7.389 11.058 1.00 83.00 177 ILE A C 1
ATOM 1385 O O . ILE A 1 177 ? -14.148 -7.559 11.232 1.00 83.00 177 ILE A O 1
ATOM 1389 N N . LYS A 1 178 ? -16.238 -8.386 11.092 1.00 86.31 178 LYS A N 1
ATOM 1390 C CA . LYS A 1 178 ? -15.837 -9.780 11.286 1.00 86.31 178 LYS A CA 1
ATOM 1391 C C . LYS A 1 178 ? -14.801 -10.209 10.244 1.00 86.31 178 LYS A C 1
ATOM 1393 O O . LYS A 1 178 ? -13.730 -10.675 10.615 1.00 86.31 178 LYS A O 1
ATOM 1398 N N . GLY A 1 179 ? -15.051 -9.915 8.965 1.00 82.94 179 GLY A N 1
ATOM 1399 C CA . GLY A 1 179 ? -14.081 -10.168 7.896 1.00 82.94 179 GLY A CA 1
ATOM 1400 C C . GLY A 1 179 ? -12.746 -9.438 8.097 1.00 82.94 179 GLY A C 1
ATOM 1401 O O . GLY A 1 179 ? -11.689 -10.004 7.831 1.00 82.94 179 GLY A O 1
ATOM 1402 N N . ARG A 1 180 ? -12.760 -8.205 8.625 1.00 83.75 180 ARG A N 1
ATOM 1403 C CA . ARG A 1 180 ? -11.530 -7.460 8.958 1.00 83.75 180 ARG A CA 1
ATOM 1404 C C . ARG A 1 180 ? -10.760 -8.082 10.121 1.00 83.75 180 ARG A C 1
ATOM 1406 O O . ARG A 1 180 ? -9.537 -8.135 10.047 1.00 83.75 180 ARG A O 1
ATOM 1413 N N . VAL A 1 181 ? -11.448 -8.551 11.163 1.00 89.75 181 VAL A N 1
ATOM 1414 C CA . VAL A 1 181 ? -10.832 -9.270 12.289 1.00 89.75 181 VAL A CA 1
ATOM 1415 C C . VAL A 1 181 ? -10.192 -10.562 11.800 1.00 89.75 181 VAL A C 1
ATOM 1417 O O . VAL A 1 181 ? -9.032 -10.811 12.110 1.00 89.75 181 VAL A O 1
ATOM 1420 N N . ASP A 1 182 ? -10.909 -11.355 11.004 1.00 88.25 182 ASP A N 1
ATOM 1421 C CA . ASP A 1 182 ? -10.400 -12.625 10.482 1.00 88.25 182 ASP A CA 1
ATOM 1422 C C . ASP A 1 182 ? -9.170 -12.405 9.589 1.00 88.25 182 ASP A C 1
ATOM 1424 O O . ASP A 1 182 ? -8.150 -13.076 9.763 1.00 88.25 182 ASP A O 1
ATOM 1428 N N . TYR A 1 183 ? -9.218 -11.401 8.707 1.00 84.56 183 TYR A N 1
ATOM 1429 C CA . TYR A 1 183 ? -8.079 -11.003 7.878 1.00 84.56 183 TYR A CA 1
ATOM 1430 C C . TYR A 1 183 ? -6.883 -10.527 8.717 1.00 84.56 183 TYR A C 1
ATOM 1432 O O . TYR A 1 183 ? -5.764 -11.000 8.523 1.00 84.56 183 TYR A O 1
ATOM 1440 N N . ALA A 1 184 ? -7.099 -9.619 9.674 1.00 87.31 184 ALA A N 1
ATOM 1441 C CA . ALA A 1 184 ? -6.027 -9.093 10.517 1.00 87.31 184 ALA A CA 1
ATOM 1442 C C . ALA A 1 184 ? -5.421 -10.185 11.412 1.00 87.31 184 ALA A C 1
ATOM 1444 O O . ALA A 1 184 ? -4.205 -10.247 11.566 1.00 87.31 184 ALA A O 1
ATOM 1445 N N . ARG A 1 185 ? -6.239 -11.099 11.944 1.00 91.50 185 ARG A N 1
ATOM 1446 C CA . ARG A 1 185 ? -5.781 -12.238 12.748 1.00 91.50 185 ARG A CA 1
ATOM 1447 C C . ARG A 1 185 ? -4.948 -13.209 11.918 1.00 91.50 185 ARG A C 1
ATOM 1449 O O . ARG A 1 185 ? -3.886 -13.630 12.371 1.00 91.50 185 ARG A O 1
ATOM 1456 N N . ALA A 1 186 ? -5.387 -13.515 10.696 1.00 89.25 186 ALA A N 1
ATOM 1457 C CA . ALA A 1 186 ? -4.595 -14.302 9.757 1.00 89.25 186 ALA A CA 1
ATOM 1458 C C . ALA A 1 186 ? -3.248 -13.618 9.465 1.00 89.25 186 ALA A C 1
ATOM 1460 O O . ALA A 1 186 ? -2.209 -14.274 9.517 1.00 89.25 186 ALA A O 1
ATOM 1461 N N . ALA A 1 187 ? -3.247 -12.297 9.262 1.00 88.50 187 ALA A N 1
ATOM 1462 C CA . ALA A 1 187 ? -2.038 -11.518 9.005 1.00 88.50 187 ALA A CA 1
ATOM 1463 C C . ALA A 1 187 ? -1.074 -11.428 10.194 1.00 88.50 187 ALA A C 1
ATOM 1465 O O . ALA A 1 187 ? 0.135 -11.423 9.986 1.00 88.50 187 ALA A O 1
ATOM 1466 N N . VAL A 1 188 ? -1.578 -11.398 11.429 1.00 91.69 188 VAL A N 1
ATOM 1467 C CA . VAL A 1 188 ? -0.739 -11.506 12.633 1.00 91.69 188 VAL A CA 1
ATOM 1468 C C . VAL A 1 188 ? -0.124 -12.906 12.736 1.00 91.69 188 VAL A C 1
ATOM 1470 O O . VAL A 1 188 ? 1.046 -13.031 13.085 1.00 91.69 188 VAL A O 1
ATOM 1473 N N . SER A 1 189 ? -0.884 -13.958 12.406 1.00 91.94 189 SER A N 1
ATOM 1474 C CA . SER A 1 189 ? -0.397 -15.343 12.491 1.00 91.94 189 SER A CA 1
ATOM 1475 C C . SER A 1 189 ? 0.629 -15.707 11.412 1.00 91.94 189 SER A C 1
ATOM 1477 O O . SER A 1 189 ? 1.584 -16.426 11.695 1.00 91.94 189 SER A O 1
ATOM 1479 N N . ASP A 1 190 ? 0.448 -15.202 10.189 1.00 90.94 190 ASP A N 1
ATOM 1480 C CA . ASP A 1 190 ? 1.350 -15.417 9.057 1.00 90.94 190 ASP A CA 1
ATOM 1481 C C . ASP A 1 190 ? 1.453 -14.133 8.212 1.00 90.94 190 ASP A C 1
ATOM 1483 O O . ASP A 1 190 ? 0.735 -13.953 7.216 1.00 90.94 190 ASP A O 1
ATOM 1487 N N . PRO A 1 191 ? 2.360 -13.215 8.596 1.00 83.94 191 PRO A N 1
ATOM 1488 C CA . PRO A 1 191 ? 2.514 -11.934 7.916 1.00 83.94 191 PRO A CA 1
ATOM 1489 C C . PRO A 1 191 ? 2.976 -12.077 6.466 1.00 83.94 191 PRO A C 1
ATOM 1491 O O . PRO A 1 191 ? 2.651 -11.233 5.631 1.00 83.94 191 PRO A O 1
ATOM 1494 N N . LEU A 1 192 ? 3.743 -13.128 6.153 1.00 81.19 192 LEU A N 1
ATOM 1495 C CA . LEU A 1 192 ? 4.308 -13.331 4.821 1.00 81.19 192 LEU A CA 1
ATOM 1496 C C . LEU A 1 192 ? 3.221 -13.772 3.838 1.00 81.19 192 LEU A C 1
ATOM 1498 O O . LEU A 1 192 ? 3.139 -13.251 2.722 1.00 81.19 192 LEU A O 1
ATOM 1502 N N . LYS A 1 193 ? 2.360 -14.698 4.271 1.00 81.62 193 LYS A N 1
ATOM 1503 C CA . LYS A 1 193 ? 1.202 -15.136 3.494 1.00 81.62 193 LYS A CA 1
ATOM 1504 C C . LYS A 1 193 ? 0.196 -14.006 3.311 1.00 81.62 193 LYS A C 1
ATOM 1506 O O . LYS A 1 193 ? -0.188 -13.730 2.181 1.00 81.62 193 LYS A O 1
ATOM 1511 N N . ALA A 1 194 ? -0.150 -13.289 4.379 1.00 75.00 194 ALA A N 1
ATOM 1512 C CA . ALA A 1 194 ? -1.086 -12.171 4.277 1.00 75.00 194 ALA A CA 1
ATOM 1513 C C . ALA A 1 194 ? -0.554 -11.027 3.408 1.00 75.00 194 ALA A C 1
ATOM 1515 O O . ALA A 1 194 ? -1.313 -10.427 2.648 1.00 75.00 194 ALA A O 1
ATOM 1516 N N . PHE A 1 195 ? 0.754 -10.750 3.458 1.00 71.94 195 PHE A N 1
ATOM 1517 C CA . PHE A 1 195 ? 1.371 -9.827 2.512 1.00 71.94 195 PHE A CA 1
ATOM 1518 C C . PHE A 1 195 ? 1.139 -10.307 1.080 1.00 71.94 195 PHE A C 1
ATOM 1520 O O . PHE A 1 195 ? 0.586 -9.553 0.287 1.00 71.94 195 PHE A O 1
ATOM 1527 N N . LYS A 1 196 ? 1.484 -11.558 0.755 1.00 72.25 196 LYS A N 1
ATOM 1528 C CA . LYS A 1 196 ? 1.299 -12.125 -0.588 1.00 72.25 196 LYS A CA 1
ATOM 1529 C C . LYS A 1 196 ? -0.156 -12.051 -1.067 1.00 72.25 196 LYS A C 1
ATOM 1531 O O . LYS A 1 196 ? -0.393 -11.607 -2.187 1.00 72.25 196 LYS A O 1
ATOM 1536 N N . ASP A 1 197 ? -1.108 -12.420 -0.218 1.00 69.00 197 ASP A N 1
ATOM 1537 C CA . ASP A 1 197 ? -2.536 -12.400 -0.547 1.00 69.00 197 ASP A CA 1
ATOM 1538 C C . ASP A 1 197 ? -3.026 -10.957 -0.780 1.00 69.00 197 ASP A C 1
ATOM 1540 O O . ASP A 1 197 ? -3.741 -10.685 -1.743 1.00 69.00 197 ASP A O 1
ATOM 1544 N N . SER A 1 198 ? -2.515 -9.985 -0.011 1.00 62.56 198 SER A N 1
ATOM 1545 C CA . SER A 1 198 ? -2.829 -8.563 -0.214 1.00 62.56 198 SER A CA 1
ATOM 1546 C C . SER A 1 198 ? -2.370 -7.993 -1.568 1.00 62.56 198 SER A C 1
ATOM 1548 O O . SER A 1 198 ? -2.903 -6.969 -2.000 1.00 62.56 198 SER A O 1
ATOM 1550 N N . TRP A 1 199 ? -1.405 -8.635 -2.244 1.00 50.97 199 TRP A N 1
ATOM 1551 C CA . TRP A 1 199 ? -0.973 -8.271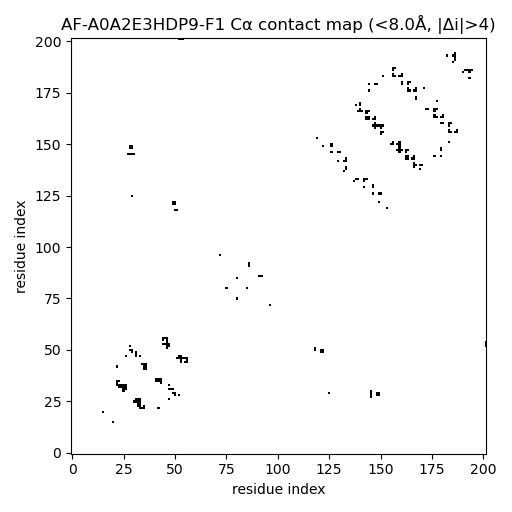 -3.603 1.00 50.97 199 TRP A CA 1
ATOM 1552 C C . TRP A 1 199 ? -1.815 -8.913 -4.703 1.00 50.97 199 TRP A C 1
ATOM 1554 O O . TRP A 1 199 ? -1.810 -8.405 -5.822 1.00 50.97 199 TRP A O 1
ATOM 1564 N N . HIS A 1 200 ? -2.509 -10.015 -4.415 1.00 42.88 200 HIS A N 1
ATOM 1565 C CA . HIS A 1 200 ? -3.350 -10.709 -5.390 1.00 42.88 200 HIS A CA 1
ATOM 1566 C C . HIS A 1 200 ? -4.769 -10.123 -5.473 1.00 42.88 200 HIS A C 1
ATOM 1568 O O . HIS A 1 200 ? -5.368 -10.174 -6.545 1.00 42.88 200 HIS A O 1
ATOM 1574 N N . ASP A 1 201 ? -5.254 -9.496 -4.396 1.00 38.25 201 ASP A N 1
ATOM 1575 C CA . ASP A 1 201 ? -6.593 -8.885 -4.316 1.00 38.25 201 ASP A CA 1
ATOM 1576 C C . ASP A 1 201 ? -6.623 -7.357 -4.587 1.00 38.25 201 ASP A C 1
ATOM 1578 O O . ASP A 1 201 ? -7.677 -6.720 -4.475 1.00 38.25 201 ASP A O 1
ATOM 1582 N N . ALA A 1 202 ? -5.479 -6.737 -4.911 1.00 38.38 202 ALA A N 1
ATOM 1583 C CA . ALA A 1 202 ? -5.329 -5.293 -5.175 1.00 38.38 202 ALA A CA 1
ATOM 1584 C C . ALA A 1 202 ? -5.308 -4.955 -6.671 1.00 38.38 202 ALA A C 1
ATOM 1586 O O . ALA A 1 202 ? -5.751 -3.839 -7.045 1.00 38.38 202 ALA A O 1
#

=== Feature glossary ===
Reading guide. The protein is described through the following features:

Foldseek 3Di. A 3Di character summarizes, for each residue, the relative orientation of the Cα frame of its nearest spatial neighbor. Because it encodes fold topology rather than chemistry, 3Di alignments detect remote structural similarity that sequence alignment misses.

Contact-map, Ramachandran, and PAE plots. Plot images: a contact map (which residues are close in 3D, as an N×N binary image), a Ramachandran scatter (backbone torsion angles, revealing secondary-structure composition at a glance), and — for AlphaFold structures — a PAE heatmap (pairwise prediction confidence).

Radius of gyration, Cα contacts, bounding box. Radius of gyration (Rg) is the root-mean-square distance of Cα atoms from their centroid — a single number for overall size and compactness. A globular domain of N residues has Rg ≈ 2.2·N^0.38 Å; an extended or disordered chain has a much larger Rg. The Cα contact count is the number of residue pairs whose Cα atoms are within 8 Å and are more than four positions apart in sequence — a standard proxy for tertiary packing density. The bounding box is the smallest axis-aligned box enclosing all Cα atoms.

Secondary structure (8-state, DSSP). Eight-state secondary structure (DSSP): H is the canonical α-helix, G the tighter 3₁₀-helix, I the wider π-helix; E/B are β-structure, T and S are turns and bends, and '-' is everything else. DSSP derives these from the pattern of main-chain N–H···O=C hydrogen bonds, not from the sequence.

B-factor. B-factor (Debye–Waller factor) reflects atomic displacement in the crystal lattice. It is an experimental observable (units Å²), not a prediction; low values mean the atom is pinned down, high values mean it moves or is heterogeneous across the crystal.

pLDDT. pLDDT is the predicted lDDT-Cα score: AlphaFold's confidence that the local environment of each residue (all inter-atomic distances within 15 Å) is correctly placed. It is a per-residue number between 0 and 100, with higher meaning more reliable.

Nearest PDB structures. Nearest PDB neighbors are the top structural matches found by Foldseek when searching this structure against the entire Protein Data Bank. Each hit reports a TM-score (0 to 1; >0.5 almost always implies the same fold) and an E-value. These are *structural* homologs — they may share no detectable sequence similarity.

Solvent-accessible surface area. Accessible surface area quantifies burial. A residue with SASA near zero is packed into the hydrophobic core; one with SASA >100 Å² sits on the surface. Computed here via the Shrake–Rupley numerical algorithm with a 1.4 Å probe.

Rendered structure images. Structure images are PyMOL renders from six orthogonal camera directions. Cartoon representation draws helices as coils and strands as arrows; sticks shows the backbone as bonds; surface shows the solvent-excluded envelope. Rainbow coloring maps sequence position to hue (blue→red, N→C); chain coloring assigns a distinct color per polypeptide.

Backbone torsions (φ/ψ). φ (phi) and ψ (psi) are the two rotatable backbone dihedrals per residue: φ is the C(i-1)–N–Cα–C torsion, ψ is the N–Cα–C–N(i+1) torsion, both in degrees on (−180°, 180°]. α-helical residues cluster near (−60°, −45°); β-strand residues near (−120°, +130°). A Ramachandran plot is simply a scatter of (φ, ψ) for every residue.

Predicted aligned error. Predicted Aligned Error (PAE) is an AlphaFold confidence matrix: entry (i, j) is the expected error in the position of residue j, in ångströms, when the prediction is superimposed on the true structure at residue i. Low PAE within a block of residues means that block is internally rigid and well-predicted; high PAE between two blocks means their relative placement is uncertain even if each block individually is confident.

mmCIF coordinates. Structure coordinates are given as an mmCIF _atom_site loop: one row per atom with element, residue name, chain id, sequence number, and x/y/z position in Å. Only the four main-chain atoms per residue are included here; side chains are omitted to keep the record compact.

InterPro / GO / CATH / organism. Database cross-references. InterPro integrates a dozen domain/family signature databases into unified entries with residue-range hits. GO terms attach function/process/location labels with evidence codes. CATH codes position the fold in a four-level structural taxonomy. Organism is the NCBI-taxonomy species name.

Secondary structure (3-state, P-SEA). SS3 is a coarse helix/strand/coil call (letters a/b/c) made by the P-SEA algorithm from inter-Cα distances and dihedrals. It is less detailed than DSSP but needs only Cα positions.

Sequence. Sequence gives the chain of amino acids in standard one-letter code (A=alanine, C=cysteine, …, Y=tyrosine), read N→C. It is the only feature that is directly encoded by the gene; all structural features are derived from the folded form of this sequence.